Protein AF-0000000070931703 (afdb_homodimer)

Secondary structure (DSSP, 8-state):
--HHHHHHHTTS-HHHHGGGGG--TTS-HHHHHHHHHHHHHHHHHHHHHHHHHHHH---HHHHHHHHHHHH-TT-EEHHHHHHHHT--TTHHHHHHHHHHHTTSEEEEE-SS-TT-EEEEE-HHHHHHHHHHHHHHHHHHHHHTTTT-HHHHHHHHHHHHHHHHHHHHHH-/--HHHHHHHTTS-HHHHGGGGG--TTS-HHHHHHHHHHHHHHHHHHHHHHHHHHHH---HHHHHHHHHHHH-TT-EEHHHHHHHHT--TTHHHHHHHHHHHTTSEEEEE-SS-TT-EEEEE-HHHHHHHHHHHHHHHHHHHHHTTTT-HHHHHHHHHHHHHHHHHHHHHH-

Sequence (342 aa):
MNQSEAALEFLVEPADAGFEGRVGPKDPASLKLWLRMLTCTKQIEDEIRRRLRQNFDISLARFDYMAQLYRYPQGLKMGELSRYLMVTGGNITGLTDELAREGMVSRQSSPTDRRAWVLRLTPKGKSSFEAMAQAHSDWIAEMFEGLGTEEVVHIHQHLGLLRVHLQSAAGMNQSEAALEFLVEPADAGFEGRVGPKDPASLKLWLRMLTCTKQIEDEIRRRLRQNFDISLARFDYMAQLYRYPQGLKMGELSRYLMVTGGNITGLTDELAREGMVSRQSSPTDRRAWVLRLTPKGKSSFEAMAQAHSDWIAEMFEGLGTEEVVHIHQHLGLLRVHLQSAAG

Solvent-accessible surface area (backbone atoms only — not comparable to full-atom values): 18544 Å² total; per-residue (Å²): 130,62,68,68,60,60,52,55,63,65,66,45,49,63,78,68,26,40,59,44,56,71,59,53,93,84,52,53,63,45,48,51,29,48,31,45,52,48,38,50,48,50,53,50,50,52,50,49,37,50,48,35,36,72,76,68,68,42,52,57,67,57,50,54,53,51,51,55,29,64,74,28,78,90,35,38,39,61,70,55,49,38,57,47,64,71,57,81,98,56,66,59,61,57,48,47,53,53,36,35,73,72,50,28,35,43,79,38,70,30,91,87,36,80,86,37,46,28,34,26,59,28,75,62,24,47,57,53,44,52,55,50,51,51,51,51,47,50,53,42,41,61,50,46,55,56,54,43,69,68,50,37,51,52,50,37,54,48,51,50,42,27,48,54,38,48,54,57,65,73,97,128,61,70,67,59,58,51,55,62,66,66,44,50,62,77,68,26,39,59,43,54,71,60,53,93,84,53,53,62,47,49,51,28,49,30,44,51,48,38,50,48,50,53,51,50,51,51,50,38,51,49,35,35,73,76,68,68,41,52,58,67,57,50,53,52,50,52,55,30,65,74,29,77,91,34,38,40,60,72,56,49,40,58,49,64,70,58,82,91,60,65,61,61,56,49,48,54,53,35,34,74,71,50,28,33,43,80,37,69,29,94,87,37,80,86,36,47,28,33,27,58,28,76,62,24,47,57,55,44,51,57,50,50,51,51,51,48,51,53,41,43,61,50,47,55,58,54,42,71,68,50,38,52,52,50,37,53,50,52,49,43,29,49,54,37,48,55,57,65,76,97

Organism: Ixodes scapularis (NCBI:txid6945)

InterPro domains:
  IPR000835 MarR-type HTH domain [PF01047] (58-116)
  IPR000835 MarR-type HTH domain [PR00598] (76-92)
  IPR000835 MarR-type HTH domain [PR00598] (93-108)
  IPR000835 MarR-type HTH domain [PR00598] (112-128)
  IPR000835 MarR-type HTH domain [PR00598] (142-162)
  IPR000835 MarR-type HTH domain [PS50995] (30-164)
  IPR000835 MarR-type HTH domain [SM00347] (51-152)
  IPR036388 Winged helix-like DNA-binding domain superfamily [G3DSA:1.10.10.10] (25-168)
  IPR036390 Winged helix DNA-binding domain superfamily [SSF46785] (29-166)
  IPR039422 Transcription regulators MarR/SlyA-like [PTHR33164] (25-162)

Radius of gyration: 21.56 Å; Cα contacts (8 Å, |Δi|>4): 386; chains: 2; bounding box: 44×55×55 Å

Structure (mmCIF, N/CA/C/O backbone):
data_AF-0000000070931703-model_v1
#
loop_
_entity.id
_entity.type
_entity.pdbx_description
1 polymer 'Transcriptional regulator, putative'
#
loop_
_atom_site.group_PDB
_atom_site.id
_atom_site.type_symbol
_atom_site.label_atom_id
_atom_site.label_alt_id
_atom_site.label_comp_id
_atom_site.label_asym_id
_atom_site.label_entity_id
_atom_site.label_seq_id
_atom_site.pdbx_PDB_ins_code
_atom_site.Cartn_x
_atom_site.Cartn_y
_atom_site.Cartn_z
_atom_site.occupancy
_atom_site.B_iso_or_equiv
_atom_site.auth_seq_id
_atom_site.auth_comp_id
_atom_site.auth_asym_id
_atom_site.auth_atom_id
_atom_site.pdbx_PDB_model_num
ATOM 1 N N . MET A 1 1 ? 8.969 4.922 28.766 1 30.64 1 MET A N 1
ATOM 2 C CA . MET A 1 1 ? 9.219 4.82 27.328 1 30.64 1 MET A CA 1
ATOM 3 C C . MET A 1 1 ? 10.281 3.77 27.031 1 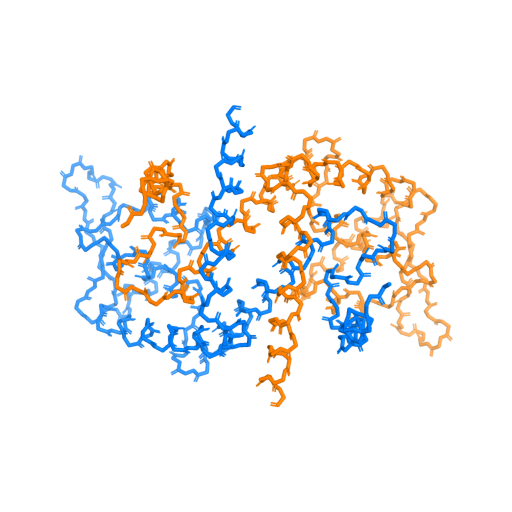30.64 1 MET A C 1
ATOM 5 O O . MET A 1 1 ? 11.445 3.936 27.406 1 30.64 1 MET A O 1
ATOM 9 N N . ASN A 1 2 ? 9.961 2.535 26.859 1 36.56 2 ASN A N 1
ATOM 10 C CA . ASN A 1 2 ? 10.992 1.505 26.953 1 36.56 2 ASN A CA 1
ATOM 11 C C . ASN A 1 2 ? 12.102 1.719 25.938 1 36.56 2 ASN A C 1
ATOM 13 O O . ASN A 1 2 ? 11.891 2.367 24.906 1 36.56 2 ASN A O 1
ATOM 17 N N . GLN A 1 3 ? 13.312 1.512 26.328 1 41.25 3 GLN A N 1
ATOM 18 C CA . GLN A 1 3 ? 14.602 1.649 25.672 1 41.25 3 GLN A CA 1
ATOM 19 C C . GLN A 1 3 ? 14.555 1.117 24.25 1 41.25 3 GLN A C 1
ATOM 21 O O . GLN A 1 3 ? 15.227 1.644 23.359 1 41.25 3 GLN A O 1
ATOM 26 N N . SER A 1 4 ? 13.867 0.07 24.125 1 41.06 4 SER A N 1
ATOM 27 C CA . SER A 1 4 ? 13.805 -0.605 22.844 1 41.06 4 SER A CA 1
ATOM 28 C C . SER A 1 4 ? 13.016 0.211 21.828 1 41.06 4 SER A C 1
ATOM 30 O O . SER A 1 4 ? 13.32 0.198 20.625 1 41.06 4 SER A O 1
ATOM 32 N N . GLU A 1 5 ? 12 0.824 22.266 1 37.91 5 GLU A N 1
ATOM 33 C CA . GLU A 1 5 ? 11.172 1.68 21.422 1 37.91 5 GLU A CA 1
ATOM 34 C C . GLU A 1 5 ? 11.961 2.871 20.891 1 37.91 5 GLU A C 1
ATOM 36 O O . GLU A 1 5 ? 11.836 3.238 19.719 1 37.91 5 GLU A O 1
ATOM 41 N N . ALA A 1 6 ? 12.664 3.611 21.812 1 40.66 6 ALA A N 1
ATOM 42 C CA . ALA A 1 6 ? 13.516 4.754 21.5 1 40.66 6 ALA A CA 1
ATOM 43 C C . ALA A 1 6 ? 14.562 4.375 20.453 1 40.66 6 ALA A C 1
ATOM 45 O O . ALA A 1 6 ? 14.891 5.18 19.578 1 40.66 6 ALA A O 1
ATOM 46 N N . ALA A 1 7 ? 15.148 3.275 20.672 1 40.09 7 ALA A N 1
ATOM 47 C CA . ALA A 1 7 ? 16.234 2.797 19.828 1 40.09 7 ALA A CA 1
ATOM 48 C C . ALA A 1 7 ? 15.734 2.564 18.391 1 40.09 7 ALA A C 1
ATOM 50 O O . ALA A 1 7 ? 16.469 2.803 17.438 1 40.09 7 ALA A O 1
ATOM 51 N N . LEU A 1 8 ? 14.531 2.039 18.266 1 42.22 8 LEU A N 1
ATOM 52 C CA . LEU A 1 8 ? 13.945 1.724 16.969 1 42.22 8 LEU A CA 1
ATOM 53 C C . LEU A 1 8 ? 13.648 2.996 16.172 1 42.22 8 LEU A C 1
ATOM 55 O O . LEU A 1 8 ? 13.75 3.006 14.945 1 42.22 8 LEU A O 1
ATOM 59 N N . GLU A 1 9 ? 13.094 4.027 16.828 1 44.69 9 GLU A N 1
ATOM 60 C CA . GLU A 1 9 ? 12.859 5.32 16.203 1 44.69 9 GLU A CA 1
ATOM 61 C C . GLU A 1 9 ? 14.133 5.844 15.523 1 44.69 9 GLU A C 1
ATOM 63 O O . GLU A 1 9 ? 14.062 6.488 14.477 1 44.69 9 GLU A O 1
ATOM 68 N N . PHE A 1 10 ? 15.211 5.598 16.172 1 40.75 10 PHE A N 1
ATOM 69 C CA . PHE A 1 10 ? 16.516 6.133 15.773 1 40.75 10 PHE A CA 1
ATOM 70 C C . PHE A 1 10 ? 17.062 5.383 14.562 1 40.75 10 PHE A C 1
ATOM 72 O O . PHE A 1 10 ? 18.016 5.836 13.922 1 40.75 10 PHE A O 1
ATOM 79 N N . LEU A 1 11 ? 16.562 4.266 14.398 1 44.25 11 LEU A N 1
ATOM 80 C CA . LEU A 1 11 ? 17.297 3.486 13.414 1 44.25 11 LEU A CA 1
ATOM 81 C C . LEU A 1 11 ? 16.844 3.844 12 1 44.25 11 LEU A C 1
ATOM 83 O O . LEU A 1 11 ? 17.484 3.428 11.023 1 44.25 11 LEU A O 1
ATOM 87 N N . VAL A 1 12 ? 15.742 4.402 11.914 1 47.56 12 VAL A N 1
ATOM 88 C CA . VAL A 1 12 ? 15.391 4.684 10.523 1 47.56 12 VAL A CA 1
ATOM 89 C C . VAL A 1 12 ? 15.594 6.168 10.234 1 47.56 12 VAL A C 1
ATOM 91 O O . VAL A 1 12 ? 15.055 7.027 10.938 1 47.56 12 VAL A O 1
ATOM 94 N N . GLU A 1 13 ? 16.547 6.539 9.523 1 51.06 13 GLU A N 1
ATOM 95 C CA . GLU A 1 13 ? 16.781 7.91 9.078 1 51.06 13 GLU A CA 1
ATOM 96 C C . GLU A 1 13 ? 15.477 8.555 8.586 1 51.06 13 GLU A C 1
ATOM 98 O O . GLU A 1 13 ? 14.617 7.871 8.023 1 51.06 13 GLU A O 1
ATOM 103 N N . PRO A 1 14 ? 15.289 9.727 8.992 1 49.69 14 PRO A N 1
ATOM 104 C CA . PRO A 1 14 ? 14.086 10.461 8.586 1 49.69 14 PRO A CA 1
ATOM 105 C C . PRO A 1 14 ? 13.727 10.227 7.121 1 49.69 14 PRO A C 1
ATOM 107 O O . PRO A 1 14 ? 12.547 10.078 6.789 1 49.69 14 PRO A O 1
ATOM 110 N N . ALA A 1 15 ? 14.773 10.398 6.27 1 50.44 15 ALA A N 1
ATOM 111 C CA . ALA A 1 15 ? 14.578 10.188 4.836 1 50.44 15 ALA A CA 1
ATOM 112 C C . ALA A 1 15 ? 13.992 8.805 4.562 1 50.44 15 ALA A C 1
ATOM 114 O O . ALA A 1 15 ? 13.25 8.617 3.592 1 50.44 15 ALA A O 1
ATOM 115 N N . ASP A 1 16 ? 14.383 7.883 5.512 1 54.75 16 ASP A N 1
ATOM 116 C CA . ASP A 1 16 ? 14 6.484 5.336 1 54.75 16 ASP A CA 1
ATOM 117 C C . ASP A 1 16 ? 12.672 6.188 6.035 1 54.75 16 ASP A C 1
ATOM 119 O O . ASP A 1 16 ? 12.133 5.086 5.914 1 54.75 16 ASP A O 1
ATOM 123 N N . ALA A 1 17 ? 12.32 7.359 6.652 1 58.97 17 ALA A N 1
ATOM 124 C CA . ALA A 1 17 ? 11.156 7.125 7.5 1 58.97 17 ALA A CA 1
ATOM 125 C C . ALA A 1 17 ? 9.875 7.059 6.668 1 58.97 17 ALA A C 1
ATOM 127 O O . ALA A 1 17 ? 8.898 6.418 7.066 1 58.97 17 ALA A O 1
ATOM 128 N N . GLY A 1 18 ? 10.094 7.551 5.469 1 63.97 18 GLY A N 1
ATOM 129 C CA . GLY A 1 18 ? 8.898 7.559 4.641 1 63.97 18 GLY A CA 1
ATOM 130 C C . GLY A 1 18 ? 7.715 8.234 5.309 1 63.97 18 GLY A C 1
ATOM 131 O O . GLY A 1 18 ? 7.832 9.359 5.801 1 63.97 18 GLY A O 1
ATOM 132 N N . PHE A 1 19 ? 6.652 7.539 5.309 1 73.31 19 PHE A N 1
ATOM 133 C CA . PHE A 1 19 ? 5.406 8.062 5.855 1 73.31 19 PHE A CA 1
ATOM 134 C C . PHE A 1 19 ? 5.48 8.164 7.375 1 73.31 19 PHE A C 1
ATOM 136 O O . PHE A 1 19 ? 4.754 8.953 7.984 1 73.31 19 PHE A O 1
ATOM 143 N N . GLU A 1 20 ? 6.398 7.375 7.906 1 73.31 20 GLU A N 1
ATOM 144 C CA . GLU A 1 20 ? 6.477 7.375 9.367 1 73.31 20 GLU A CA 1
ATOM 145 C C . GLU A 1 20 ? 7.09 8.672 9.883 1 73.31 20 GLU A C 1
ATOM 147 O O . GLU A 1 20 ? 6.957 8.992 11.07 1 73.31 20 GLU A O 1
ATOM 152 N N . GLY A 1 21 ? 7.816 9.328 9.016 1 72.5 21 GLY A N 1
ATOM 153 C CA . GLY A 1 21 ? 8.352 10.625 9.398 1 72.5 21 GLY A CA 1
ATOM 154 C C . GLY A 1 21 ? 7.277 11.633 9.75 1 72.5 21 GLY A C 1
ATOM 155 O O . GLY A 1 21 ? 7.551 12.633 10.422 1 72.5 21 GLY A O 1
ATOM 156 N N . ARG A 1 22 ? 6.055 11.336 9.414 1 70.44 22 ARG A N 1
ATOM 157 C CA . ARG A 1 22 ? 4.918 12.227 9.641 1 70.44 22 ARG A CA 1
ATOM 158 C C . ARG A 1 22 ? 4.414 12.125 11.07 1 70.44 22 ARG A C 1
ATOM 160 O O . ARG A 1 22 ? 3.564 12.914 11.492 1 70.44 22 ARG A O 1
ATOM 167 N N . VAL A 1 23 ? 4.988 11.125 11.758 1 79.75 23 VAL A N 1
ATOM 168 C CA . VAL A 1 23 ? 4.414 10.812 13.062 1 79.75 23 VAL A CA 1
ATOM 169 C C . VAL A 1 23 ? 5.012 11.734 14.125 1 79.75 23 VAL A C 1
ATOM 171 O O . VAL A 1 23 ? 6.23 11.914 14.188 1 79.75 23 VAL A O 1
ATOM 174 N N . GLY A 1 24 ? 4.164 12.438 14.758 1 77.25 24 GLY A N 1
ATOM 175 C CA . GLY A 1 24 ? 4.562 13.188 15.938 1 77.25 24 GLY A CA 1
ATOM 176 C C . GLY A 1 24 ? 4.246 12.477 17.234 1 77.25 24 GLY A C 1
ATOM 177 O O . GLY A 1 24 ? 3.467 11.523 17.25 1 77.25 24 GLY A O 1
ATOM 178 N N . PRO A 1 25 ? 4.906 12.844 18.312 1 77.75 25 PRO A N 1
ATOM 179 C CA . PRO A 1 25 ? 4.727 12.18 19.594 1 77.75 25 PRO A CA 1
ATOM 180 C C . PRO A 1 25 ? 3.285 12.227 20.094 1 77.75 25 PRO A C 1
ATOM 182 O O . PRO A 1 25 ? 2.85 11.344 20.844 1 77.75 25 PRO A O 1
ATOM 185 N N . LYS A 1 26 ? 2.498 13.188 19.688 1 85.12 26 LYS A N 1
ATOM 186 C CA . LYS A 1 26 ? 1.144 13.367 20.203 1 85.12 26 LYS A CA 1
ATOM 187 C C . LYS A 1 26 ? 0.121 12.672 19.312 1 85.12 26 LYS A C 1
ATOM 189 O O . LYS A 1 26 ? -1.075 12.672 19.609 1 85.12 26 LYS A O 1
ATOM 194 N N . ASP A 1 27 ? 0.636 12.086 18.312 1 89.12 27 ASP A N 1
ATOM 195 C CA . ASP A 1 27 ? -0.284 11.438 17.375 1 89.12 27 ASP A CA 1
ATOM 196 C C . ASP A 1 27 ? -0.904 10.188 18.016 1 89.12 27 ASP A C 1
ATOM 198 O O . ASP A 1 2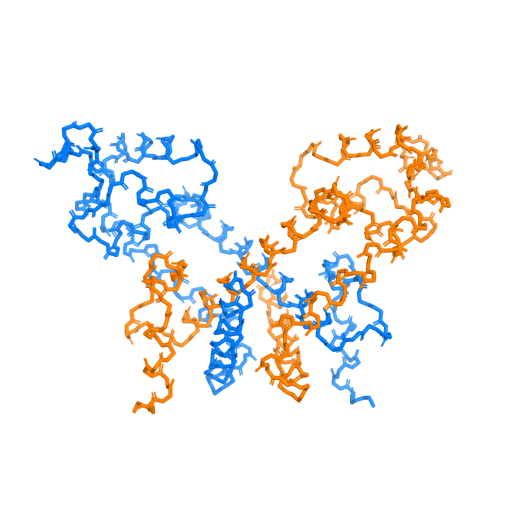7 ? -0.248 9.484 18.781 1 89.12 27 ASP A O 1
ATOM 202 N N . PRO A 1 28 ? -2.164 9.922 17.766 1 92.56 28 PRO A N 1
ATOM 203 C CA . PRO A 1 28 ? -2.814 8.727 18.297 1 92.56 28 PRO A CA 1
ATOM 204 C C . PRO A 1 28 ? -2.141 7.43 17.844 1 92.56 28 PRO A C 1
ATOM 206 O O . PRO A 1 28 ? -1.514 7.395 16.781 1 92.56 28 PRO A O 1
ATOM 209 N N . ALA A 1 29 ? -2.293 6.398 18.703 1 94.25 29 ALA A N 1
ATOM 210 C CA . ALA A 1 29 ? -1.675 5.102 18.453 1 94.25 29 ALA A CA 1
ATOM 211 C C . ALA A 1 29 ? -2.137 4.527 17.109 1 94.25 29 ALA A C 1
ATOM 213 O O . ALA A 1 29 ? -1.359 3.889 16.406 1 94.25 29 ALA A O 1
ATOM 214 N N . SER A 1 30 ? -3.398 4.77 16.781 1 96 30 SER A N 1
ATOM 215 C CA . SER A 1 30 ? -3.949 4.258 15.523 1 96 30 SER A CA 1
ATOM 216 C C . SER A 1 30 ? -3.262 4.887 14.32 1 96 30 SER A C 1
ATOM 218 O O . SER A 1 30 ? -2.973 4.199 13.336 1 96 30 SER A O 1
ATOM 220 N N . LEU A 1 31 ? -2.982 6.141 14.375 1 95.56 31 LEU A N 1
ATOM 221 C CA . LEU A 1 31 ? -2.295 6.824 13.289 1 95.56 31 LEU A CA 1
ATOM 222 C C . LEU A 1 31 ? -0.859 6.328 13.156 1 95.56 31 LEU A C 1
ATOM 224 O O . LEU A 1 31 ? -0.375 6.105 12.047 1 95.56 31 LEU A O 1
ATOM 228 N N . LYS A 1 32 ? -0.199 6.188 14.273 1 94.19 32 LYS A N 1
ATOM 229 C CA . LYS A 1 32 ? 1.157 5.645 14.266 1 94.19 32 LYS A CA 1
ATOM 230 C C . LYS A 1 32 ? 1.193 4.266 13.617 1 94.19 32 LYS A C 1
ATOM 232 O O . LYS A 1 32 ? 2.064 3.98 12.789 1 94.19 32 LYS A O 1
ATOM 237 N N . LEU A 1 33 ? 0.249 3.432 13.961 1 95.88 33 LEU A N 1
ATOM 238 C CA . LEU A 1 33 ? 0.19 2.088 13.398 1 95.88 33 LEU A CA 1
ATOM 239 C C . LEU A 1 33 ? -0.083 2.141 11.898 1 95.88 33 LEU A C 1
ATOM 241 O O . LEU A 1 33 ? 0.541 1.41 11.125 1 95.88 33 LEU A O 1
ATOM 245 N N . TRP A 1 34 ? -1.029 2.996 11.516 1 96.06 34 TRP A N 1
ATOM 246 C CA . TRP A 1 34 ? -1.362 3.115 10.094 1 96.06 34 TRP A CA 1
ATOM 247 C C . TRP A 1 34 ? -0.13 3.486 9.281 1 96.06 34 TRP A C 1
ATOM 249 O O . TRP A 1 34 ? 0.172 2.84 8.273 1 96.06 34 TRP A O 1
ATOM 259 N N . LEU A 1 35 ? 0.568 4.469 9.672 1 93.31 35 LEU A N 1
ATOM 260 C CA . LEU A 1 35 ? 1.72 4.957 8.922 1 93.31 35 LEU A CA 1
ATOM 261 C C . LEU A 1 35 ? 2.84 3.92 8.914 1 93.31 35 LEU A C 1
ATOM 263 O O . LEU A 1 35 ? 3.551 3.775 7.918 1 93.31 35 LEU A O 1
ATOM 267 N N . ARG A 1 36 ? 2.945 3.164 10.023 1 93.44 36 ARG A N 1
ATOM 268 C CA . ARG A 1 36 ? 3.906 2.066 10.078 1 93.44 36 ARG A CA 1
ATOM 269 C C . ARG A 1 36 ? 3.508 0.948 9.117 1 93.44 36 ARG A C 1
ATOM 271 O O . ARG A 1 36 ? 4.352 0.406 8.398 1 93.44 36 ARG A O 1
ATOM 278 N N . MET A 1 37 ? 2.26 0.574 9.148 1 95 37 MET A N 1
ATOM 279 C CA . MET A 1 37 ? 1.743 -0.439 8.227 1 95 37 MET A CA 1
ATOM 280 C C . MET A 1 37 ? 1.979 -0.033 6.777 1 95 37 MET A C 1
ATOM 282 O O . MET A 1 37 ? 2.438 -0.842 5.969 1 95 37 MET A O 1
ATOM 286 N N . LEU A 1 38 ? 1.643 1.19 6.484 1 93.44 38 LEU A N 1
ATOM 287 C CA . LEU A 1 38 ? 1.836 1.729 5.141 1 93.44 38 LEU A CA 1
ATOM 288 C C . LEU A 1 38 ? 3.305 1.659 4.734 1 93.44 38 LEU A C 1
ATOM 290 O O . LEU A 1 38 ? 3.629 1.184 3.643 1 93.44 38 LEU A O 1
ATOM 294 N N . THR A 1 39 ? 4.191 2.078 5.57 1 90.94 39 THR A N 1
ATOM 295 C CA . THR A 1 39 ? 5.625 2.104 5.297 1 90.94 39 THR A CA 1
ATOM 296 C C . THR A 1 39 ? 6.156 0.691 5.066 1 90.94 39 THR A C 1
ATOM 298 O O . THR A 1 39 ? 6.852 0.436 4.078 1 90.94 39 THR A O 1
ATOM 301 N N . CYS A 1 40 ? 5.824 -0.218 5.969 1 93.06 40 CYS A N 1
ATOM 302 C CA . CYS A 1 40 ? 6.273 -1.6 5.832 1 93.06 40 CYS A CA 1
ATOM 303 C C . CYS A 1 40 ? 5.766 -2.215 4.535 1 93.06 40 CYS A C 1
ATOM 305 O O . CYS A 1 40 ? 6.523 -2.865 3.814 1 93.06 40 CYS A O 1
ATOM 307 N N . THR A 1 41 ? 4.5 -1.99 4.258 1 94.19 41 THR A N 1
ATOM 308 C CA . THR A 1 41 ? 3.896 -2.566 3.061 1 94.19 41 THR A CA 1
ATOM 309 C C . THR A 1 41 ? 4.578 -2.035 1.803 1 94.19 41 THR A C 1
ATOM 311 O O . THR A 1 41 ? 4.902 -2.803 0.896 1 94.19 41 THR A O 1
ATOM 314 N N . LYS A 1 42 ? 4.82 -0.784 1.768 1 91.12 42 LYS A N 1
ATOM 315 C CA . LYS A 1 42 ? 5.473 -0.18 0.611 1 91.12 42 LYS A CA 1
ATOM 316 C C . LYS A 1 42 ? 6.898 -0.7 0.452 1 91.12 42 LYS A C 1
ATOM 318 O O . LYS A 1 42 ? 7.34 -0.99 -0.662 1 91.12 42 LYS A O 1
ATOM 323 N N . GLN A 1 43 ? 7.609 -0.749 1.515 1 91.19 43 GLN A N 1
ATOM 324 C CA . GLN A 1 43 ? 8.984 -1.233 1.47 1 91.19 43 GLN A CA 1
ATOM 325 C C . GLN A 1 43 ? 9.047 -2.674 0.969 1 91.19 43 GLN A C 1
ATOM 327 O O . GLN A 1 43 ? 9.898 -3.018 0.149 1 91.19 43 GLN A O 1
ATOM 332 N N . ILE A 1 44 ? 8.18 -3.494 1.473 1 94.62 44 ILE A N 1
ATOM 333 C CA . ILE A 1 44 ? 8.133 -4.895 1.062 1 94.62 44 ILE A CA 1
ATOM 334 C C . ILE A 1 44 ? 7.75 -4.988 -0.412 1 94.62 44 ILE A C 1
ATOM 336 O O . ILE A 1 44 ? 8.383 -5.719 -1.181 1 94.62 44 ILE A O 1
ATOM 340 N N . GLU A 1 45 ? 6.734 -4.273 -0.807 1 94.25 45 GLU A N 1
ATOM 341 C CA . GLU A 1 45 ? 6.316 -4.262 -2.207 1 94.25 45 GLU A CA 1
ATOM 342 C C . GLU A 1 45 ? 7.457 -3.816 -3.117 1 94.25 45 GLU A C 1
ATOM 344 O O . GLU A 1 45 ? 7.68 -4.406 -4.176 1 94.25 45 GLU A O 1
ATOM 349 N N . ASP A 1 46 ? 8.141 -2.77 -2.725 1 91.69 46 ASP A N 1
ATOM 350 C CA . ASP A 1 46 ? 9.266 -2.271 -3.512 1 91.69 46 ASP A CA 1
ATOM 351 C C . ASP A 1 46 ? 10.352 -3.334 -3.652 1 91.69 46 ASP A C 1
ATOM 353 O O . ASP A 1 46 ? 10.938 -3.49 -4.727 1 91.69 46 ASP A O 1
ATOM 357 N N . GLU A 1 47 ? 10.602 -3.973 -2.541 1 94.38 47 GLU A N 1
ATOM 358 C CA . GLU A 1 47 ? 11.602 -5.031 -2.578 1 94.38 47 GLU A CA 1
ATOM 359 C C . GLU A 1 47 ? 11.164 -6.18 -3.484 1 94.38 47 GLU A C 1
ATOM 361 O O . GLU A 1 47 ? 11.969 -6.715 -4.25 1 94.38 47 GLU A O 1
ATOM 366 N N . ILE A 1 48 ? 9.945 -6.551 -3.445 1 96.44 48 ILE A N 1
ATOM 367 C CA . ILE A 1 48 ? 9.398 -7.594 -4.309 1 96.44 48 ILE A CA 1
ATOM 368 C C . ILE A 1 48 ? 9.523 -7.172 -5.77 1 96.44 48 ILE A C 1
ATOM 370 O O . ILE A 1 48 ? 9.938 -7.965 -6.621 1 96.44 48 ILE A O 1
ATOM 374 N N . ARG A 1 49 ? 9.18 -5.934 -6.055 1 96.06 49 ARG A N 1
ATOM 375 C CA . ARG A 1 49 ? 9.305 -5.402 -7.41 1 96.06 49 ARG A CA 1
ATOM 376 C C . ARG A 1 49 ? 10.734 -5.535 -7.918 1 96.06 49 ARG A C 1
ATOM 378 O O . ARG A 1 49 ? 10.969 -5.977 -9.047 1 96.06 49 ARG A O 1
ATOM 385 N N . ARG A 1 50 ? 11.625 -5.129 -7.047 1 96.06 50 ARG A N 1
ATOM 386 C CA . ARG A 1 50 ? 13.039 -5.18 -7.41 1 96.06 50 ARG A CA 1
ATOM 387 C C . ARG A 1 50 ? 13.477 -6.609 -7.711 1 96.06 50 ARG A C 1
ATOM 389 O O . ARG A 1 50 ? 14.117 -6.867 -8.734 1 96.06 50 ARG A O 1
ATOM 396 N N . ARG A 1 51 ? 13.109 -7.512 -6.871 1 97.19 51 ARG A N 1
ATOM 397 C CA . ARG A 1 51 ? 13.547 -8.898 -7.02 1 97.19 51 ARG A CA 1
ATOM 398 C C . ARG A 1 51 ? 12.875 -9.555 -8.219 1 97.19 51 ARG A C 1
ATOM 400 O O . ARG A 1 51 ? 13.484 -10.375 -8.906 1 97.19 51 ARG A O 1
ATOM 407 N N . LEU A 1 52 ? 11.602 -9.25 -8.477 1 97.62 52 LEU A N 1
ATOM 408 C CA . LEU A 1 52 ? 10.922 -9.766 -9.656 1 97.62 52 LEU A CA 1
ATOM 409 C C . LEU A 1 52 ? 11.641 -9.328 -10.93 1 97.62 52 LEU A C 1
ATOM 411 O O . LEU A 1 52 ? 11.852 -10.141 -11.836 1 97.62 52 LEU A O 1
ATOM 415 N N . ARG A 1 53 ? 12.031 -8.133 -10.953 1 97.12 53 ARG A N 1
ATOM 416 C CA . ARG A 1 53 ? 12.758 -7.609 -12.102 1 97.12 53 ARG A CA 1
ATOM 417 C C . ARG A 1 53 ? 14.125 -8.273 -12.242 1 97.12 53 ARG A C 1
ATOM 419 O O . ARG A 1 53 ? 14.5 -8.711 -13.336 1 97.12 53 ARG A O 1
ATOM 426 N N . GLN A 1 54 ? 14.797 -8.391 -11.188 1 97.69 54 GLN A N 1
ATOM 427 C CA . GLN A 1 54 ? 16.172 -8.883 -11.195 1 97.69 54 GLN A CA 1
ATOM 428 C C . GLN A 1 54 ? 16.219 -10.375 -11.523 1 97.69 54 GLN A C 1
ATOM 430 O O . GLN A 1 54 ? 17.109 -10.828 -12.25 1 97.69 54 GLN A O 1
ATOM 435 N N . ASN A 1 55 ? 15.297 -11.141 -11.016 1 97.69 55 ASN A N 1
ATOM 436 C CA . ASN A 1 55 ? 15.391 -12.594 -11.102 1 97.69 55 ASN A CA 1
ATOM 437 C C . ASN A 1 55 ? 14.578 -13.133 -12.273 1 97.69 55 ASN A C 1
ATOM 439 O O . ASN A 1 55 ? 14.891 -14.195 -12.82 1 97.69 55 ASN A O 1
ATOM 443 N N . PHE A 1 56 ? 13.508 -12.398 -12.703 1 97.38 56 PHE A N 1
ATOM 444 C CA . PHE A 1 56 ? 12.602 -12.969 -13.695 1 97.38 56 PHE A CA 1
ATOM 445 C C . PHE A 1 56 ? 12.32 -11.969 -14.812 1 97.38 56 PHE A C 1
ATOM 447 O O . PHE A 1 56 ? 11.633 -12.297 -15.781 1 97.38 56 PHE A O 1
ATOM 454 N N . ASP A 1 57 ? 12.805 -10.766 -14.656 1 96.88 57 ASP A N 1
ATOM 455 C CA . ASP A 1 57 ? 12.578 -9.695 -15.625 1 96.88 57 ASP A CA 1
ATOM 456 C C . ASP A 1 57 ? 11.086 -9.477 -15.859 1 96.88 57 ASP A C 1
ATOM 458 O O . ASP A 1 57 ? 10.641 -9.383 -17 1 96.88 57 ASP A O 1
ATOM 462 N N . ILE A 1 58 ? 10.281 -9.43 -14.82 1 96.12 58 ILE A N 1
ATOM 463 C CA . ILE A 1 58 ? 8.844 -9.203 -14.898 1 96.12 58 ILE A CA 1
ATOM 464 C C . ILE A 1 58 ? 8.445 -8.086 -13.93 1 96.12 58 ILE A C 1
ATOM 466 O O . ILE A 1 58 ? 9.117 -7.871 -12.914 1 96.12 58 ILE A O 1
ATOM 470 N N . SER A 1 59 ? 7.34 -7.398 -14.25 1 95.25 59 SER A N 1
ATOM 471 C CA . SER A 1 59 ? 6.789 -6.375 -13.359 1 95.25 59 SER A CA 1
ATOM 472 C C . SER A 1 59 ? 5.879 -6.992 -12.305 1 95.25 59 SER A C 1
ATOM 474 O O . SER A 1 59 ? 5.383 -8.109 -12.484 1 95.25 59 SER A O 1
ATOM 476 N N . LEU A 1 60 ? 5.652 -6.242 -11.266 1 95.06 60 LEU A N 1
ATOM 477 C CA . LEU A 1 60 ? 4.719 -6.68 -10.234 1 95.06 60 LEU A CA 1
ATOM 478 C C . LEU A 1 60 ? 3.307 -6.809 -10.805 1 95.06 60 LEU A C 1
ATOM 480 O O . LEU A 1 60 ? 2.566 -7.723 -10.43 1 95.06 60 LEU A O 1
ATOM 484 N N . ALA A 1 61 ? 2.943 -5.914 -11.742 1 92.88 61 ALA A N 1
ATOM 485 C CA . ALA A 1 61 ? 1.623 -5.961 -12.359 1 92.88 61 ALA A CA 1
ATOM 486 C C . ALA A 1 61 ? 1.425 -7.262 -13.133 1 92.88 61 ALA A C 1
ATOM 488 O O . ALA A 1 61 ? 0.357 -7.875 -13.062 1 92.88 61 ALA A O 1
ATOM 489 N N . ARG A 1 62 ? 2.414 -7.641 -13.82 1 94.06 62 ARG A N 1
ATOM 490 C CA . ARG A 1 62 ? 2.375 -8.898 -14.562 1 94.06 62 ARG A CA 1
ATOM 491 C C . ARG A 1 62 ? 2.275 -10.086 -13.617 1 94.06 62 ARG A C 1
ATOM 493 O O . ARG A 1 62 ? 1.497 -11.016 -13.859 1 94.06 62 ARG A O 1
ATOM 500 N N . PHE A 1 63 ? 3.061 -10.039 -12.609 1 96 63 PHE A N 1
ATOM 501 C CA . PHE A 1 63 ? 3.023 -11.094 -11.602 1 96 63 PHE A CA 1
ATOM 502 C C . PHE A 1 63 ? 1.628 -11.219 -11 1 96 63 PHE A C 1
ATOM 504 O O . PHE A 1 63 ? 1.077 -12.32 -10.93 1 96 63 PHE A O 1
ATOM 511 N N . ASP A 1 64 ? 1.083 -10.125 -10.547 1 94.06 64 ASP A N 1
ATOM 512 C CA . ASP A 1 64 ? -0.242 -10.125 -9.938 1 94.06 64 ASP A CA 1
ATOM 513 C C . ASP A 1 64 ? -1.301 -10.625 -10.914 1 94.06 64 ASP A C 1
ATOM 515 O O . ASP A 1 64 ? -2.225 -11.344 -10.523 1 94.06 64 ASP A O 1
ATOM 519 N N . TYR A 1 65 ? -1.175 -10.227 -12.156 1 93.69 65 TYR A N 1
ATOM 520 C CA . TYR A 1 65 ? -2.053 -10.688 -13.227 1 93.69 65 TYR A CA 1
ATOM 521 C C . TYR A 1 65 ? -2.045 -12.211 -13.312 1 93.69 65 TYR A C 1
ATOM 523 O O . TYR A 1 65 ? -3.102 -12.844 -13.258 1 93.69 65 TYR A O 1
ATOM 531 N N . MET A 1 66 ? -0.922 -12.758 -13.398 1 95.69 66 MET A N 1
ATOM 532 C CA . MET A 1 66 ? -0.773 -14.203 -13.531 1 95.69 66 MET A CA 1
ATOM 533 C C . MET A 1 66 ? -1.212 -14.914 -12.258 1 95.69 66 MET A C 1
ATOM 535 O O . MET A 1 66 ? -1.762 -16.016 -12.32 1 95.69 66 MET A O 1
ATOM 539 N N . ALA A 1 67 ? -0.927 -14.312 -11.125 1 94.94 67 ALA A N 1
ATOM 540 C CA . ALA A 1 67 ? -1.344 -14.883 -9.852 1 94.94 67 ALA A CA 1
ATOM 541 C C . ALA A 1 67 ? -2.857 -15.07 -9.797 1 94.94 67 ALA A C 1
ATOM 543 O O . ALA A 1 67 ? -3.344 -16.109 -9.328 1 94.94 67 ALA A O 1
ATOM 544 N N . GLN A 1 68 ? -3.568 -14.086 -10.266 1 92.69 68 GLN A N 1
ATOM 545 C CA . GLN A 1 68 ? -5.023 -14.164 -10.258 1 92.69 68 GLN A CA 1
ATOM 546 C C . GLN A 1 68 ? -5.516 -15.289 -11.172 1 92.69 68 GLN A C 1
ATOM 548 O O . GLN A 1 68 ? -6.383 -16.078 -10.789 1 92.69 68 GLN A O 1
ATOM 553 N N . LEU A 1 69 ? -4.973 -15.367 -12.305 1 94.38 69 LEU A N 1
ATOM 554 C CA . LEU A 1 69 ? -5.391 -16.406 -13.234 1 94.38 69 LEU A CA 1
ATOM 555 C C . LEU A 1 69 ? -5.023 -17.797 -12.711 1 94.38 69 LEU A C 1
ATOM 557 O O . LEU A 1 69 ? -5.746 -18.766 -12.945 1 94.38 69 LEU A O 1
ATOM 561 N N . TYR A 1 70 ? -3.891 -17.844 -12.078 1 94.75 70 TYR A N 1
ATOM 562 C CA . TYR A 1 70 ? -3.445 -19.125 -11.508 1 94.75 70 TYR A CA 1
ATOM 563 C C . TYR A 1 70 ? -4.465 -19.656 -10.516 1 94.75 70 TYR A C 1
ATOM 565 O O . TYR A 1 70 ? -4.66 -20.875 -10.406 1 94.75 70 TYR A O 1
ATOM 573 N N . ARG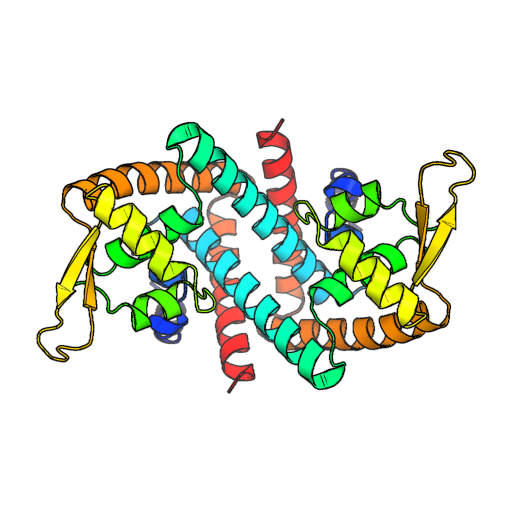 A 1 71 ? -5.125 -18.859 -9.859 1 91.06 71 ARG A N 1
ATOM 574 C CA . ARG A 1 71 ? -6.125 -19.219 -8.859 1 91.06 71 ARG A CA 1
ATOM 575 C C . ARG A 1 71 ? -7.391 -19.75 -9.523 1 91.06 71 ARG A C 1
ATOM 577 O O . ARG A 1 71 ? -8.172 -20.484 -8.898 1 91.06 71 ARG A O 1
ATOM 584 N N . TYR A 1 72 ? -7.578 -19.359 -10.711 1 92.38 72 TYR A N 1
ATOM 585 C CA . TYR A 1 72 ? -8.781 -19.734 -11.438 1 92.38 72 TYR A CA 1
ATOM 586 C C . TYR A 1 72 ? -8.43 -20.469 -12.727 1 92.38 72 TYR A C 1
ATOM 588 O O . TYR A 1 72 ? -8.555 -19.906 -13.82 1 92.38 72 TYR A O 1
ATOM 596 N N . PRO A 1 73 ? -8.141 -21.75 -12.547 1 92.19 73 PRO A N 1
ATOM 597 C CA . PRO A 1 73 ? -7.707 -22.516 -13.719 1 92.19 73 PRO A CA 1
ATOM 598 C C . PRO A 1 73 ? -8.773 -22.594 -14.805 1 92.19 73 PRO A C 1
ATOM 600 O O . PRO A 1 73 ? -8.453 -22.781 -15.977 1 92.19 73 PRO A O 1
ATOM 603 N N . GLN A 1 74 ? -10.086 -22.453 -14.398 1 91.88 74 GLN A N 1
ATOM 604 C CA . GLN A 1 74 ? -11.172 -22.484 -15.375 1 91.88 74 GLN A CA 1
ATOM 605 C C . GLN A 1 74 ? -11.227 -21.188 -16.172 1 91.88 74 GLN A C 1
ATOM 607 O O . GLN A 1 74 ? -11.922 -21.109 -17.188 1 91.88 74 GLN A O 1
ATOM 612 N N . GLY A 1 75 ? -10.508 -20.234 -15.695 1 93.56 75 GLY A N 1
ATOM 613 C CA . GLY A 1 75 ? -10.445 -18.969 -16.406 1 93.56 75 GLY A CA 1
ATOM 614 C C . GLY A 1 75 ? -11.234 -17.859 -15.719 1 93.56 75 GLY A C 1
ATOM 615 O O . GLY A 1 75 ? -12.016 -18.125 -14.805 1 93.56 75 GLY A O 1
ATOM 616 N N . LEU A 1 76 ? -10.93 -16.578 -16.078 1 92.62 76 LEU A N 1
ATOM 617 C CA . LEU A 1 76 ? -11.633 -15.391 -15.609 1 92.62 76 LEU A CA 1
ATOM 618 C C . LEU A 1 76 ? -12.023 -14.5 -16.781 1 92.62 76 LEU A C 1
ATOM 620 O O . LEU A 1 76 ? -11.25 -14.344 -17.734 1 92.62 76 LEU A O 1
ATOM 624 N N . LYS A 1 77 ? -13.188 -13.969 -16.656 1 91.75 77 LYS A N 1
ATOM 625 C CA . LYS A 1 77 ? -13.539 -12.906 -17.594 1 91.75 77 LYS A CA 1
ATOM 626 C C . LYS A 1 77 ? -12.688 -11.664 -17.359 1 91.75 77 LYS A C 1
ATOM 628 O O . LYS A 1 77 ? -12.258 -11.398 -16.234 1 91.75 77 LYS A O 1
ATOM 633 N N . MET A 1 78 ? -12.523 -10.945 -18.453 1 88 78 MET A N 1
ATOM 634 C CA . MET A 1 78 ? -11.703 -9.734 -18.375 1 88 78 MET A CA 1
ATOM 635 C C . MET A 1 78 ? -12.219 -8.797 -17.297 1 88 78 MET A C 1
ATOM 637 O O . MET A 1 78 ? -11.438 -8.211 -16.547 1 88 78 MET A O 1
ATOM 641 N N . GLY A 1 79 ? -13.508 -8.648 -17.203 1 86.25 79 GLY A N 1
ATOM 642 C CA . GLY A 1 79 ? -14.109 -7.789 -16.203 1 86.25 79 GLY A CA 1
ATOM 643 C C . GLY A 1 79 ? -13.844 -8.258 -14.781 1 86.25 79 GLY A C 1
ATOM 644 O O . GLY A 1 79 ? -13.578 -7.449 -13.891 1 86.25 79 GLY A O 1
ATOM 645 N N . GLU A 1 80 ? -13.836 -9.555 -14.523 1 87.44 80 GLU A N 1
ATOM 646 C CA . GLU A 1 80 ? -13.547 -10.148 -13.219 1 87.44 80 GLU A CA 1
ATOM 647 C C . GLU A 1 80 ? -12.078 -9.961 -12.844 1 87.44 80 GLU A C 1
ATOM 649 O O . GLU A 1 80 ? -11.773 -9.562 -11.711 1 87.44 80 GLU A O 1
ATOM 654 N N . LEU A 1 81 ? -11.25 -10.234 -13.781 1 89.81 81 LEU A N 1
ATOM 655 C CA . LEU A 1 81 ? -9.82 -10.078 -13.539 1 89.81 81 LEU A CA 1
ATOM 656 C C . LEU A 1 81 ? -9.484 -8.633 -13.164 1 89.81 81 LEU A C 1
ATOM 658 O O . LEU A 1 81 ? -8.719 -8.383 -12.234 1 89.81 81 LEU A O 1
ATOM 662 N N . SER A 1 82 ? -10.031 -7.68 -13.859 1 86.44 82 SER A N 1
ATOM 663 C CA . SER A 1 82 ? -9.82 -6.262 -13.586 1 86.44 82 SER A CA 1
ATOM 664 C C . SER A 1 82 ? -10.258 -5.898 -12.172 1 86.44 82 SER A C 1
ATOM 666 O O . SER A 1 82 ? -9.555 -5.172 -11.461 1 86.44 82 SER A O 1
ATOM 668 N N . ARG A 1 83 ? -11.367 -6.445 -11.758 1 83.81 83 ARG A N 1
ATOM 669 C CA . ARG A 1 83 ? -11.906 -6.184 -10.43 1 83.81 83 ARG A CA 1
ATOM 670 C C . ARG A 1 83 ? -10.992 -6.75 -9.344 1 83.81 83 ARG A C 1
ATOM 672 O O . ARG A 1 83 ? -10.758 -6.109 -8.32 1 83.81 83 ARG A O 1
ATOM 679 N N . TYR A 1 84 ? -10.445 -7.895 -9.617 1 83.69 84 TYR A N 1
ATOM 680 C CA . TYR A 1 84 ? -9.602 -8.562 -8.641 1 83.69 84 TYR A CA 1
ATOM 681 C C . TYR A 1 84 ? -8.25 -7.859 -8.508 1 83.69 84 TYR A C 1
ATOM 683 O O . TYR A 1 84 ? -7.645 -7.859 -7.438 1 83.69 84 TYR A O 1
ATOM 691 N N . LEU A 1 85 ? -7.746 -7.25 -9.555 1 83.44 85 LEU A N 1
ATOM 692 C CA . LEU A 1 85 ? -6.449 -6.582 -9.547 1 83.44 85 LEU A CA 1
ATOM 693 C C . LEU A 1 85 ? -6.586 -5.133 -9.086 1 83.44 85 LEU A C 1
ATOM 695 O O . LEU A 1 85 ? -5.586 -4.434 -8.914 1 83.44 85 LEU A O 1
ATOM 699 N N . MET A 1 86 ? -7.77 -4.754 -8.773 1 71.56 86 MET A N 1
ATOM 700 C CA . MET A 1 86 ? -8.062 -3.393 -8.328 1 71.56 86 MET A CA 1
ATOM 701 C C . MET A 1 86 ? -7.402 -2.367 -9.242 1 71.56 86 MET A C 1
ATOM 703 O O . MET A 1 86 ? -6.824 -1.389 -8.773 1 71.56 86 MET A O 1
ATOM 707 N N . VAL A 1 87 ? -7.277 -2.641 -10.57 1 62.22 87 VAL A N 1
ATOM 708 C CA . VAL A 1 87 ? -6.652 -1.772 -11.562 1 62.22 87 VAL A CA 1
ATOM 709 C C . VAL A 1 87 ? -7.719 -0.913 -12.242 1 62.22 87 VAL A C 1
ATOM 711 O O . VAL A 1 87 ? -8.867 -1.338 -12.391 1 62.22 87 VAL A O 1
ATOM 714 N N . THR A 1 88 ? -7.453 0.395 -12.273 1 53.22 88 THR A N 1
ATOM 715 C CA . THR A 1 88 ? -8.328 1.306 -13.016 1 53.22 88 THR A CA 1
ATOM 716 C C . THR A 1 88 ? -8.109 1.168 -14.516 1 53.22 88 THR A C 1
ATOM 718 O O . THR A 1 88 ? -7.023 1.471 -15.023 1 53.22 88 THR A O 1
ATOM 721 N N . GLY A 1 89 ? -9.266 0.678 -15.539 1 54.22 89 GLY A N 1
ATOM 722 C CA . GLY A 1 89 ? -9.734 0.858 -16.906 1 54.22 89 GLY A CA 1
ATOM 723 C C . GLY A 1 89 ? -8.719 0.429 -17.953 1 54.22 89 GLY A C 1
ATOM 724 O O . GLY A 1 89 ? -9.086 0.105 -19.078 1 54.22 89 GLY A O 1
ATOM 725 N N . GLY A 1 90 ? -7.414 0.538 -17.797 1 59.19 90 GLY A N 1
ATOM 726 C CA . GLY A 1 90 ? -6.664 0.442 -19.047 1 59.19 90 GLY A CA 1
ATOM 727 C C . GLY A 1 90 ? -5.434 -0.438 -18.938 1 59.19 90 GLY A C 1
ATOM 728 O O . GLY A 1 90 ? -4.996 -1.028 -19.922 1 59.19 90 GLY A O 1
ATOM 729 N N . ASN A 1 91 ? -5.023 -0.891 -17.828 1 79.31 91 ASN A N 1
ATOM 730 C CA . ASN A 1 91 ? -3.727 -1.558 -17.797 1 79.31 91 ASN A CA 1
ATOM 731 C C . ASN A 1 91 ? -3.873 -3.076 -17.859 1 79.31 91 ASN A C 1
ATOM 733 O O . ASN A 1 91 ? -2.908 -3.785 -18.141 1 79.31 91 ASN A O 1
ATOM 737 N N . ILE A 1 92 ? -5.094 -3.568 -17.938 1 88.06 92 ILE A N 1
ATOM 738 C CA . ILE A 1 92 ? -5.305 -5.012 -17.984 1 88.06 92 ILE A CA 1
ATOM 739 C C . ILE A 1 92 ? -5.266 -5.496 -19.422 1 88.06 92 ILE A C 1
ATOM 741 O O . ILE A 1 92 ? -4.766 -6.586 -19.719 1 88.06 92 ILE A O 1
ATOM 745 N N . THR A 1 93 ? -5.84 -4.656 -20.297 1 89.25 93 THR A N 1
ATOM 746 C CA . THR A 1 93 ? -5.848 -5 -21.719 1 89.25 93 THR A CA 1
ATOM 747 C C . THR A 1 93 ? -4.426 -5.113 -22.25 1 89.25 93 THR A C 1
ATOM 749 O O . THR A 1 93 ? -4.078 -6.102 -22.906 1 89.25 93 THR A O 1
ATOM 752 N N . GLY A 1 94 ? -3.666 -4.117 -21.969 1 92.5 94 GLY A N 1
ATOM 753 C CA . GLY A 1 94 ? -2.277 -4.137 -22.406 1 92.5 94 GLY A CA 1
ATOM 754 C C . GLY A 1 94 ? -1.501 -5.32 -21.859 1 92.5 94 GLY A C 1
ATOM 755 O O . GLY A 1 94 ? -0.742 -5.957 -22.594 1 92.5 94 GLY A O 1
ATOM 756 N N . LEU A 1 95 ? -1.686 -5.625 -20.641 1 93.88 95 LEU A N 1
ATOM 757 C CA . LEU A 1 95 ? -1.027 -6.773 -20.031 1 93.88 95 LEU A CA 1
ATOM 758 C C . LEU A 1 95 ? -1.472 -8.078 -20.688 1 93.88 95 LEU A C 1
ATOM 760 O O . LEU A 1 95 ? -0.652 -8.961 -20.938 1 93.88 95 LEU A O 1
ATOM 764 N N . THR A 1 96 ? -2.73 -8.117 -20.922 1 94.19 96 THR A N 1
ATOM 765 C CA . THR A 1 96 ? -3.275 -9.312 -21.562 1 94.19 96 THR A CA 1
ATOM 766 C C . THR A 1 96 ? -2.658 -9.508 -22.938 1 94.19 96 THR A C 1
ATOM 768 O O . THR A 1 96 ? -2.23 -10.617 -23.281 1 94.19 96 THR A O 1
ATOM 771 N N . ASP A 1 97 ? -2.635 -8.461 -23.688 1 94.25 97 ASP A N 1
ATOM 772 C CA . ASP A 1 97 ? -2.066 -8.516 -25.031 1 94.25 97 ASP A CA 1
ATOM 773 C C . ASP A 1 97 ? -0.609 -8.977 -24.984 1 94.25 97 ASP A C 1
ATOM 775 O O . ASP A 1 97 ? -0.201 -9.836 -25.781 1 94.25 97 ASP A O 1
ATOM 779 N N . GLU A 1 98 ? 0.141 -8.453 -24.125 1 95.69 98 GLU A N 1
ATOM 780 C CA . GLU A 1 98 ? 1.558 -8.781 -23.984 1 95.69 98 GLU A CA 1
ATOM 781 C C . GLU A 1 98 ? 1.752 -10.234 -23.578 1 95.69 98 GLU A C 1
ATOM 783 O O . GLU A 1 98 ? 2.537 -10.961 -24.188 1 95.69 98 GLU A O 1
ATOM 788 N N . LEU A 1 99 ? 1.034 -10.688 -22.609 1 97.06 99 LEU A N 1
ATOM 789 C CA . LEU A 1 99 ? 1.169 -12.039 -22.078 1 97.06 99 LEU A CA 1
ATOM 790 C C . LEU A 1 99 ? 0.686 -13.07 -23.109 1 97.06 99 LEU A C 1
ATOM 792 O O . LEU A 1 99 ? 1.235 -14.172 -23.188 1 97.06 99 LEU A O 1
ATOM 796 N N . ALA A 1 100 ? -0.331 -12.719 -23.812 1 96.62 100 ALA A N 1
ATOM 797 C CA . ALA A 1 100 ? -0.807 -13.594 -24.875 1 96.62 100 ALA A CA 1
ATOM 798 C C . ALA A 1 100 ? 0.238 -13.734 -25.984 1 96.62 100 ALA A C 1
ATOM 800 O O . ALA A 1 100 ? 0.483 -14.836 -26.484 1 96.62 100 ALA A O 1
ATOM 801 N N . ARG A 1 101 ? 0.777 -12.656 -26.359 1 96.81 101 ARG A N 1
ATOM 802 C CA . ARG A 1 101 ? 1.823 -12.656 -27.375 1 96.81 101 ARG A CA 1
ATOM 803 C C . ARG A 1 101 ? 3 -13.531 -26.938 1 96.81 101 ARG A C 1
ATOM 805 O O . ARG A 1 101 ? 3.6 -14.219 -27.766 1 96.81 101 ARG A O 1
ATOM 812 N N . GLU A 1 102 ? 3.299 -13.57 -25.688 1 97.19 102 GLU A N 1
ATOM 813 C CA . GLU A 1 102 ? 4.414 -14.336 -25.141 1 97.19 102 GLU A CA 1
ATOM 814 C C . GLU A 1 102 ? 4.027 -15.797 -24.906 1 97.19 102 GLU A C 1
ATOM 816 O O . GLU A 1 102 ? 4.852 -16.594 -24.469 1 97.19 102 GLU A O 1
ATOM 821 N N . GLY A 1 103 ? 2.738 -16.094 -25.156 1 97.5 103 GLY A N 1
ATOM 822 C CA . GLY A 1 103 ? 2.264 -17.469 -25.016 1 97.5 103 GLY A CA 1
ATOM 823 C C . GLY A 1 103 ? 1.976 -17.859 -23.578 1 97.5 103 GLY A C 1
ATOM 824 O O . GLY A 1 103 ? 1.871 -19.047 -23.266 1 97.5 103 GLY A O 1
ATOM 825 N N . MET A 1 104 ? 1.832 -16.906 -22.688 1 97.94 104 MET A N 1
ATOM 826 C CA . MET A 1 104 ? 1.639 -17.188 -21.266 1 97.94 104 MET A CA 1
ATOM 827 C C . MET A 1 104 ? 0.155 -17.25 -20.922 1 97.94 104 MET A C 1
ATOM 829 O O . MET A 1 104 ? -0.232 -17.891 -19.938 1 97.94 104 MET A O 1
ATOM 833 N N . VAL A 1 105 ? -0.686 -16.516 -21.688 1 97.69 105 VAL A N 1
ATOM 834 C CA . VAL A 1 105 ? -2.119 -16.422 -21.438 1 97.69 105 VAL A CA 1
ATOM 835 C C . VAL A 1 105 ? -2.891 -16.719 -22.719 1 97.69 105 VAL A C 1
ATOM 837 O O . VAL A 1 105 ? -2.453 -16.359 -23.828 1 97.69 105 VAL A O 1
ATOM 840 N N . SER A 1 106 ? -3.943 -17.406 -22.594 1 96.75 106 SER A N 1
ATOM 841 C CA . SER A 1 106 ? -4.855 -17.641 -23.703 1 96.75 106 SER A CA 1
ATOM 842 C C . SER A 1 106 ? -6.164 -16.875 -23.516 1 96.75 106 SER A C 1
ATOM 844 O O . SER A 1 106 ? -6.602 -16.656 -22.391 1 96.75 106 SER A O 1
ATOM 846 N N . ARG A 1 107 ? -6.691 -16.422 -24.609 1 92 107 ARG A N 1
ATOM 847 C CA . ARG A 1 107 ? -7.988 -15.766 -24.672 1 92 107 ARG A CA 1
ATOM 848 C C . ARG A 1 107 ? -9 -16.609 -25.438 1 92 107 ARG A C 1
ATOM 850 O O . ARG A 1 107 ? -8.734 -17.047 -26.562 1 92 107 ARG A O 1
ATOM 857 N N . GLN A 1 108 ? -10.062 -16.906 -24.766 1 89.75 108 GLN A N 1
ATOM 858 C CA . GLN A 1 108 ? -11.117 -17.641 -25.453 1 89.75 108 GLN A CA 1
ATOM 859 C C . GLN A 1 108 ? -12.469 -16.953 -25.281 1 89.75 108 GLN A C 1
ATOM 861 O O . GLN A 1 108 ? -12.703 -16.281 -24.266 1 89.75 108 GLN A O 1
ATOM 866 N N . SER A 1 109 ? -13.289 -17.062 -26.359 1 84.81 109 SER A N 1
ATOM 867 C CA . SER A 1 109 ? -14.633 -16.5 -26.234 1 84.81 109 SER A CA 1
ATOM 868 C C . SER A 1 109 ? -15.445 -17.25 -25.172 1 84.81 109 SER A C 1
ATOM 870 O O . SER A 1 109 ? -15.336 -18.469 -25.047 1 84.81 109 SER A O 1
ATOM 872 N N . SER A 1 110 ? -16.094 -16.469 -24.375 1 78.19 110 SER A N 1
ATOM 873 C CA . SER A 1 110 ? -16.953 -17.078 -23.359 1 78.19 110 SER A CA 1
ATOM 874 C C . SER A 1 110 ? -18.062 -17.891 -24 1 78.19 110 SER A C 1
ATOM 876 O O . SER A 1 110 ? -18.688 -17.469 -24.969 1 78.19 110 SER A O 1
ATOM 878 N N . PRO A 1 111 ? -18.281 -19.047 -23.484 1 74.44 111 PRO A N 1
ATOM 879 C CA . PRO A 1 111 ? -19.391 -19.844 -24.016 1 74.44 111 PRO A CA 1
ATOM 880 C C . PRO A 1 111 ? -20.75 -19.219 -23.75 1 74.44 111 PRO A C 1
ATOM 882 O O . PRO A 1 111 ? -21.719 -19.484 -24.469 1 74.44 111 PRO A O 1
ATOM 885 N N . THR A 1 112 ? -20.828 -18.438 -22.734 1 76.44 112 THR A N 1
ATOM 886 C CA . THR A 1 112 ? -22.109 -17.906 -22.281 1 76.44 112 THR A CA 1
ATOM 887 C C . THR A 1 112 ? -22.312 -16.484 -22.766 1 76.44 112 THR A C 1
ATOM 889 O O . THR A 1 112 ? -23.422 -15.969 -22.766 1 76.44 112 THR A O 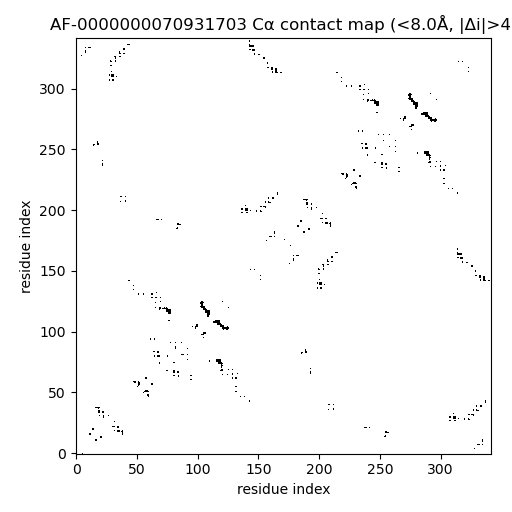1
ATOM 892 N N . ASP A 1 113 ? -21.312 -15.828 -23.016 1 73.06 113 ASP A N 1
ATOM 893 C CA . ASP A 1 113 ? -21.344 -14.438 -23.453 1 73.06 113 ASP A CA 1
ATOM 894 C C . ASP A 1 113 ? -20.312 -14.203 -24.562 1 73.06 113 ASP A C 1
ATOM 896 O O . ASP A 1 113 ? -19.125 -14.008 -24.297 1 73.06 113 ASP A O 1
ATOM 900 N N . ARG A 1 114 ? -20.797 -14.242 -25.797 1 72.62 114 ARG A N 1
ATOM 901 C CA . ARG A 1 114 ? -19.922 -14.18 -26.953 1 72.62 114 ARG A CA 1
ATOM 902 C C . ARG A 1 114 ? -19.109 -12.891 -26.953 1 72.62 114 ARG A C 1
ATOM 904 O O . ARG A 1 114 ? -18.047 -12.812 -27.594 1 72.62 114 ARG A O 1
ATOM 911 N N . ARG A 1 115 ? -19.562 -12 -26.078 1 74.62 115 ARG A N 1
ATOM 912 C CA . ARG A 1 115 ? -18.859 -10.719 -26.094 1 74.62 115 ARG A CA 1
ATOM 913 C C . ARG A 1 115 ? -17.812 -10.656 -24.984 1 74.62 115 ARG A C 1
ATOM 915 O O . ARG A 1 115 ? -17.016 -9.719 -24.922 1 74.62 115 ARG A O 1
ATOM 922 N N . ALA A 1 116 ? -17.812 -11.742 -24.281 1 84.56 116 ALA A N 1
ATOM 923 C CA . ALA A 1 116 ? -16.859 -11.711 -23.172 1 84.56 116 ALA A CA 1
ATOM 924 C C . ALA A 1 116 ? -15.711 -12.68 -23.406 1 84.56 116 ALA A C 1
ATOM 926 O O . ALA A 1 116 ? -15.914 -13.789 -23.922 1 84.56 116 ALA A O 1
ATOM 927 N N . TRP A 1 117 ? -14.523 -12.195 -23.219 1 88.62 117 TRP A N 1
ATOM 928 C CA . TRP A 1 117 ? -13.344 -13.055 -23.297 1 88.62 117 TRP A CA 1
ATOM 929 C C . TRP A 1 117 ? -13.062 -13.703 -21.938 1 88.62 117 TRP A C 1
ATOM 931 O O . TRP A 1 117 ? -13.211 -13.062 -20.891 1 88.62 117 TRP A O 1
ATOM 941 N N . VAL A 1 118 ? -12.766 -15.023 -22.047 1 94.31 118 VAL A N 1
ATOM 942 C CA . VAL A 1 118 ? -12.281 -15.758 -20.875 1 94.31 118 VAL A CA 1
ATOM 943 C C . VAL A 1 118 ? -10.773 -15.945 -20.984 1 94.31 118 VAL A C 1
ATOM 945 O O . VAL A 1 118 ? -10.266 -16.438 -21.984 1 94.31 118 VAL A O 1
ATOM 948 N N . LEU A 1 119 ? -10.086 -15.562 -19.922 1 96.12 119 LEU A N 1
ATOM 949 C CA . LEU A 1 119 ? -8.625 -15.602 -19.875 1 96.12 119 LEU A CA 1
ATOM 950 C C . LEU A 1 119 ? -8.141 -16.766 -19.031 1 96.12 119 LEU A C 1
ATOM 952 O O . LEU A 1 119 ? -8.711 -17.047 -17.969 1 96.12 119 LEU A O 1
ATOM 956 N N . ARG A 1 120 ? -7.113 -17.5 -19.531 1 97.25 120 ARG A N 1
ATOM 957 C CA . ARG A 1 120 ? -6.488 -18.594 -18.797 1 97.25 120 ARG A CA 1
ATOM 958 C C . ARG A 1 120 ? -4.973 -18.578 -18.969 1 97.25 120 ARG A C 1
ATOM 960 O O . ARG A 1 120 ? -4.461 -18.125 -20 1 97.25 120 ARG A O 1
ATOM 967 N N . LEU A 1 121 ? -4.316 -19.062 -17.906 1 97.81 121 LEU A N 1
ATOM 968 C CA . LEU A 1 121 ? -2.904 -19.359 -18.125 1 97.81 121 LEU A CA 1
ATOM 969 C C . LEU A 1 121 ? -2.732 -20.531 -19.078 1 97.81 121 LEU A C 1
ATOM 971 O O . LEU A 1 121 ? -3.469 -21.516 -18.984 1 97.81 121 LEU A O 1
ATOM 975 N N . THR A 1 122 ? -1.793 -20.422 -20.031 1 98.06 122 THR A N 1
ATOM 976 C CA . THR A 1 122 ? -1.347 -21.578 -20.781 1 98.06 122 THR A CA 1
ATOM 977 C C . THR A 1 122 ? -0.474 -22.484 -19.922 1 98.06 122 THR A C 1
ATOM 979 O O . THR A 1 122 ? -0.072 -22.109 -18.812 1 98.06 122 THR A O 1
ATOM 982 N N . PRO A 1 123 ? -0.219 -23.75 -20.391 1 97.88 123 PRO A N 1
ATOM 983 C CA . PRO A 1 123 ? 0.731 -24.578 -19.656 1 97.88 123 PRO A CA 1
ATOM 984 C C . PRO A 1 123 ? 2.076 -23.891 -19.438 1 97.88 123 PRO A C 1
ATOM 986 O O . PRO A 1 123 ? 2.654 -24 -18.344 1 97.88 123 PRO A O 1
ATOM 989 N N . LYS A 1 124 ? 2.494 -23.188 -20.406 1 98.12 124 LYS A N 1
ATOM 990 C CA . LYS A 1 124 ? 3.727 -22.422 -20.297 1 98.12 124 LYS A CA 1
ATOM 991 C C . LYS A 1 124 ? 3.596 -21.328 -19.219 1 98.12 124 LYS A C 1
ATOM 993 O O . LYS A 1 124 ? 4.496 -21.156 -18.406 1 98.12 124 LYS A O 1
ATOM 998 N N . GLY A 1 125 ? 2.461 -20.609 -19.266 1 98.06 125 GLY A N 1
ATOM 999 C CA . GLY A 1 125 ? 2.199 -19.594 -18.266 1 98.06 125 GLY A CA 1
ATOM 1000 C C . GLY A 1 125 ? 2.137 -20.125 -16.859 1 98.06 125 GLY A C 1
ATOM 1001 O O . GLY A 1 125 ? 2.666 -19.516 -15.922 1 98.06 125 GLY A O 1
ATOM 1002 N N . LYS A 1 126 ? 1.519 -21.234 -16.719 1 97.81 126 LYS A N 1
ATOM 1003 C CA . LYS A 1 126 ? 1.382 -21.859 -15.406 1 97.81 126 LYS A CA 1
ATOM 1004 C C . LYS A 1 126 ? 2.744 -22.25 -14.836 1 97.81 126 LYS A C 1
ATOM 1006 O O . LYS A 1 126 ? 3.047 -21.953 -13.68 1 97.81 126 LYS A O 1
ATOM 1011 N N . SER A 1 127 ? 3.541 -22.922 -15.672 1 97.69 127 SER A N 1
ATOM 1012 C CA . SER A 1 127 ? 4.871 -23.344 -15.25 1 97.69 127 SER A CA 1
ATOM 1013 C C . SER A 1 127 ? 5.734 -22.156 -14.867 1 97.69 127 SER A C 1
ATOM 1015 O O . SER A 1 127 ? 6.422 -22.172 -13.844 1 97.69 127 SER A O 1
ATOM 1017 N N . SER A 1 128 ? 5.684 -21.141 -15.672 1 97.38 128 SER A N 1
ATOM 1018 C CA . SER A 1 128 ? 6.445 -19.922 -15.398 1 97.38 128 SER A CA 1
ATOM 1019 C C . SER A 1 128 ? 6.004 -19.281 -14.086 1 97.38 128 SER A C 1
ATOM 1021 O O . SER A 1 128 ? 6.836 -18.891 -13.266 1 97.38 128 SER A O 1
ATOM 1023 N N . PHE A 1 129 ? 4.734 -19.234 -13.898 1 97.56 129 PHE A N 1
ATOM 1024 C CA . PHE A 1 129 ? 4.215 -18.594 -12.695 1 97.56 129 PHE A CA 1
ATOM 1025 C C . PHE A 1 129 ? 4.594 -19.391 -11.453 1 97.56 129 PHE A C 1
ATOM 1027 O O . PHE A 1 129 ? 4.914 -18.812 -10.414 1 97.56 129 PHE A O 1
ATOM 1034 N N . GLU A 1 130 ? 4.531 -20.656 -11.531 1 96.81 130 GLU A N 1
ATOM 1035 C CA . GLU A 1 130 ? 4.855 -21.5 -10.391 1 96.81 130 GLU A CA 1
ATOM 1036 C C . GLU A 1 130 ? 6.281 -21.25 -9.898 1 96.81 130 GLU A C 1
ATOM 1038 O O . GLU A 1 130 ? 6.531 -21.203 -8.695 1 96.81 130 GLU A O 1
ATOM 1043 N N . ALA A 1 131 ? 7.215 -21.062 -10.812 1 97.5 131 ALA A N 1
ATOM 1044 C CA . ALA A 1 131 ? 8.594 -20.734 -10.453 1 97.5 131 ALA A CA 1
ATOM 1045 C C . ALA A 1 131 ? 8.672 -19.391 -9.758 1 97.5 131 ALA A C 1
ATOM 1047 O O . ALA A 1 131 ? 9.352 -19.25 -8.734 1 97.5 131 ALA A O 1
ATOM 1048 N N . MET A 1 132 ? 7.957 -18.406 -10.258 1 97.31 132 MET A N 1
ATOM 1049 C CA . MET A 1 132 ? 7.934 -17.062 -9.672 1 97.31 132 MET A CA 1
ATOM 1050 C C . MET A 1 132 ? 7.281 -17.094 -8.297 1 97.31 132 MET A C 1
ATOM 1052 O O . MET A 1 132 ? 7.75 -16.422 -7.375 1 97.31 132 MET A O 1
ATOM 1056 N N . ALA A 1 133 ? 6.191 -17.828 -8.234 1 96.5 133 ALA A N 1
ATOM 1057 C CA . ALA A 1 133 ? 5.426 -17.891 -6.992 1 96.5 133 ALA A CA 1
ATOM 1058 C C . ALA A 1 133 ? 6.262 -18.5 -5.871 1 96.5 133 ALA A C 1
ATOM 1060 O O . ALA A 1 133 ? 6.195 -18.047 -4.723 1 96.5 133 ALA A O 1
ATOM 1061 N N . GLN A 1 134 ? 7.016 -19.5 -6.23 1 96.69 134 GLN A N 1
ATOM 1062 C CA . GLN A 1 134 ? 7.883 -20.125 -5.238 1 96.69 134 GLN A CA 1
ATOM 1063 C C . GLN A 1 134 ? 8.953 -19.141 -4.75 1 96.69 134 GLN A C 1
ATOM 1065 O O . GLN A 1 134 ? 9.172 -19.016 -3.545 1 96.69 134 GLN A O 1
ATOM 1070 N N . ALA A 1 135 ? 9.617 -18.484 -5.641 1 97.75 135 ALA A N 1
ATOM 1071 C CA . ALA A 1 135 ? 10.609 -17.484 -5.273 1 97.75 135 ALA A CA 1
ATOM 1072 C C . ALA A 1 135 ? 9.992 -16.375 -4.426 1 97.75 135 ALA A C 1
ATOM 1074 O O . ALA A 1 135 ? 10.555 -15.984 -3.404 1 97.75 135 ALA A O 1
ATOM 1075 N N . HIS A 1 136 ? 8.852 -15.914 -4.883 1 97.25 136 HIS A N 1
ATOM 1076 C CA . HIS A 1 136 ? 8.117 -14.875 -4.172 1 97.25 136 HIS A CA 1
ATOM 1077 C C . HIS A 1 136 ? 7.828 -15.289 -2.732 1 97.25 136 HIS A C 1
ATOM 1079 O O . HIS A 1 136 ? 8.062 -14.516 -1.803 1 97.25 136 HIS A O 1
ATOM 1085 N N . SER A 1 137 ? 7.359 -16.469 -2.562 1 96.06 137 SER A N 1
ATOM 1086 C CA . SER A 1 137 ? 7.078 -17 -1.233 1 96.06 137 SER A CA 1
ATOM 1087 C C . SER A 1 137 ? 8.344 -17.078 -0.384 1 96.06 137 SER A C 1
ATOM 1089 O O . SER A 1 137 ? 8.32 -16.719 0.796 1 96.06 137 SER A O 1
ATOM 1091 N N . ASP A 1 138 ? 9.43 -17.484 -0.949 1 96.69 138 ASP A N 1
ATOM 1092 C CA . ASP A 1 138 ? 10.711 -17.578 -0.25 1 96.69 138 ASP A CA 1
ATOM 1093 C C . ASP A 1 138 ? 11.195 -16.203 0.185 1 96.69 138 ASP A C 1
ATOM 1095 O O . ASP A 1 138 ? 11.695 -16.031 1.299 1 96.69 138 ASP A O 1
ATOM 1099 N N . TRP A 1 139 ? 11.07 -15.211 -0.703 1 96.81 139 TRP A N 1
ATOM 1100 C CA . TRP A 1 139 ? 11.484 -13.844 -0.378 1 96.81 139 TRP A CA 1
ATOM 1101 C C . TRP A 1 139 ? 10.688 -13.305 0.805 1 96.81 139 TRP A C 1
ATOM 1103 O O . TRP A 1 139 ? 11.25 -12.68 1.704 1 96.81 139 TRP A O 1
ATOM 1113 N N . ILE A 1 140 ? 9.352 -13.562 0.769 1 96.19 140 ILE A N 1
ATOM 1114 C CA . ILE A 1 140 ? 8.484 -13.078 1.838 1 96.19 140 ILE A CA 1
ATOM 1115 C C . ILE A 1 140 ? 8.883 -13.734 3.16 1 96.19 140 ILE A C 1
ATOM 1117 O O . ILE A 1 140 ? 8.992 -13.055 4.184 1 96.19 140 ILE A O 1
ATOM 1121 N N . ALA A 1 141 ? 9.109 -15.008 3.119 1 94.81 141 ALA A N 1
ATOM 1122 C CA . ALA A 1 141 ? 9.547 -15.719 4.32 1 94.81 141 ALA A CA 1
ATOM 1123 C C . ALA A 1 141 ? 10.82 -15.109 4.891 1 94.81 141 ALA A C 1
ATOM 1125 O O . ALA A 1 141 ? 10.93 -14.898 6.102 1 94.81 141 ALA A O 1
ATOM 1126 N N . GLU A 1 142 ? 11.758 -14.766 4.047 1 94.81 142 GLU A N 1
ATOM 1127 C CA . GLU A 1 142 ? 13.016 -14.148 4.453 1 94.81 142 GLU A CA 1
ATOM 1128 C C . GLU A 1 142 ? 12.781 -12.781 5.102 1 94.81 142 GLU A C 1
ATOM 1130 O O . GLU A 1 142 ? 13.352 -12.484 6.152 1 94.81 142 GLU A O 1
ATOM 1135 N N . MET A 1 143 ? 11.938 -11.992 4.523 1 94.38 143 MET A N 1
ATOM 1136 C CA . MET A 1 143 ? 11.703 -10.625 4.988 1 94.38 143 MET A CA 1
ATOM 1137 C C . MET A 1 143 ? 10.977 -10.625 6.328 1 94.38 143 MET A C 1
ATOM 1139 O O . MET A 1 143 ? 11.164 -9.719 7.141 1 94.38 143 MET A O 1
ATOM 1143 N N . PHE A 1 144 ? 10.195 -11.648 6.578 1 95.06 144 PHE A N 1
ATOM 1144 C CA . PHE A 1 144 ? 9.383 -11.672 7.785 1 95.06 144 PHE A CA 1
ATOM 1145 C C . PHE A 1 144 ? 10.07 -12.469 8.891 1 95.06 144 PHE A C 1
ATOM 1147 O O . PHE A 1 144 ? 9.516 -12.633 9.977 1 95.06 144 PHE A O 1
ATOM 1154 N N . GLU A 1 145 ? 11.25 -12.961 8.648 1 90.5 145 GLU A N 1
ATOM 1155 C CA . GLU A 1 145 ? 11.992 -13.742 9.625 1 90.5 145 GLU A CA 1
ATOM 1156 C C . GLU A 1 145 ? 12.227 -12.945 10.906 1 90.5 145 GLU A C 1
ATOM 1158 O O . GLU A 1 145 ? 12.297 -13.523 11.992 1 90.5 145 GLU A O 1
ATOM 1163 N N . GLY A 1 146 ? 12.258 -11.672 10.844 1 85.94 146 GLY A N 1
ATOM 1164 C CA . GLY A 1 146 ? 12.516 -10.828 11.992 1 85.94 146 GLY A CA 1
ATOM 1165 C C . GLY A 1 146 ? 11.391 -10.828 13.008 1 85.94 146 GLY A C 1
ATOM 1166 O O . GLY A 1 146 ? 11.57 -10.406 14.148 1 85.94 146 GLY A O 1
ATOM 1167 N N . LEU A 1 147 ? 10.203 -11.328 12.75 1 90.94 147 LEU A N 1
ATOM 1168 C CA . LEU A 1 147 ? 9.055 -11.336 13.648 1 90.94 147 LEU A CA 1
ATOM 1169 C C . LEU A 1 147 ? 8.93 -12.68 14.359 1 90.94 147 LEU A C 1
ATOM 1171 O O . LEU A 1 147 ? 8.43 -12.75 15.484 1 90.94 147 LEU A O 1
ATOM 1175 N N . GLY A 1 148 ? 9.367 -13.781 13.875 1 88.81 148 GLY A N 1
ATOM 1176 C CA . GLY A 1 148 ? 9.086 -15.117 14.383 1 88.81 148 GLY A CA 1
ATOM 1177 C C . GLY A 1 148 ? 7.699 -15.609 14.023 1 88.81 148 GLY A C 1
ATOM 1178 O O . GLY A 1 148 ? 6.793 -14.812 13.773 1 88.81 148 GLY A O 1
ATOM 1179 N N . THR A 1 149 ? 7.445 -16.875 14.141 1 90.62 149 THR A N 1
ATOM 1180 C CA . THR A 1 149 ? 6.238 -17.531 13.641 1 90.62 149 THR A CA 1
ATOM 1181 C C . THR A 1 149 ? 5.035 -17.172 14.516 1 90.62 149 THR A C 1
ATOM 1183 O O . THR A 1 149 ? 3.943 -16.922 14.008 1 90.62 149 THR A O 1
ATOM 1186 N N . GLU A 1 150 ? 5.176 -17.125 15.758 1 93.81 150 GLU A N 1
ATOM 1187 C CA . GLU A 1 150 ? 4.074 -16.844 16.672 1 93.81 150 GLU A CA 1
ATOM 1188 C C . GLU A 1 150 ? 3.523 -15.43 16.438 1 93.81 150 GLU A C 1
ATOM 1190 O O . GLU A 1 150 ? 2.309 -15.234 16.391 1 93.81 150 GLU A O 1
ATOM 1195 N N . GLU A 1 151 ? 4.438 -14.531 16.266 1 94.94 151 GLU A N 1
ATOM 1196 C CA . GLU A 1 151 ? 4.016 -13.148 16.062 1 94.94 151 GLU A CA 1
ATOM 1197 C C . GLU A 1 151 ? 3.367 -12.969 14.688 1 94.94 151 GLU A C 1
ATOM 1199 O O . GLU A 1 151 ? 2.408 -12.211 14.539 1 94.94 151 GLU A O 1
ATOM 1204 N N . VAL A 1 152 ? 3.877 -13.695 13.742 1 95.88 152 VAL A N 1
ATOM 1205 C CA . VAL A 1 152 ? 3.307 -13.664 12.398 1 95.88 152 VAL A CA 1
ATOM 1206 C C . VAL A 1 152 ? 1.847 -14.109 12.445 1 95.88 152 VAL A C 1
ATOM 1208 O O . VAL A 1 152 ? 0.97 -13.438 11.898 1 95.88 152 VAL A O 1
ATOM 1211 N N . VAL A 1 153 ? 1.602 -15.133 13.133 1 94.88 153 VAL A N 1
ATOM 1212 C CA . VAL A 1 153 ? 0.251 -15.672 13.227 1 94.88 153 VAL A CA 1
ATOM 1213 C C . VAL A 1 153 ? -0.633 -14.719 14.031 1 94.88 153 VAL A C 1
ATOM 1215 O O . VAL A 1 153 ? -1.785 -14.477 13.664 1 94.88 153 VAL A O 1
ATOM 1218 N N . HIS A 1 154 ? -0.082 -14.156 15.062 1 95.56 154 HIS A N 1
ATOM 1219 C CA . HIS A 1 154 ? -0.811 -13.219 15.914 1 95.56 154 HIS A CA 1
ATOM 1220 C C . HIS A 1 154 ? -1.244 -11.984 15.133 1 95.56 154 HIS A C 1
ATOM 1222 O O . HIS A 1 154 ? -2.412 -11.594 15.18 1 95.56 154 HIS A O 1
ATOM 1228 N N . ILE A 1 155 ? -0.345 -11.406 14.391 1 96.38 155 ILE A N 1
ATOM 1229 C CA . ILE A 1 155 ? -0.638 -10.203 13.625 1 96.38 155 ILE A CA 1
ATOM 1230 C C . ILE A 1 155 ? -1.636 -10.523 12.516 1 96.38 155 ILE A C 1
ATOM 1232 O O . ILE A 1 155 ? -2.566 -9.758 12.266 1 96.38 155 ILE A O 1
ATOM 1236 N N . HIS A 1 156 ? -1.432 -11.664 11.883 1 95.56 156 HIS A N 1
ATOM 1237 C CA . HIS A 1 156 ? -2.357 -12.094 10.844 1 95.56 156 HIS A CA 1
ATOM 1238 C C . HIS A 1 156 ? -3.787 -12.172 11.375 1 95.56 156 HIS A C 1
ATOM 1240 O O . HIS A 1 156 ? -4.715 -11.672 10.734 1 95.56 156 HIS A O 1
ATOM 1246 N N . GLN A 1 157 ? -3.951 -12.734 12.539 1 94 157 GLN A N 1
ATOM 1247 C CA . GLN A 1 157 ? -5.27 -12.898 13.141 1 94 157 GLN A CA 1
ATOM 1248 C C . GLN A 1 157 ? -5.902 -11.547 13.461 1 94 157 GLN A C 1
ATOM 1250 O O . GLN A 1 157 ? -7.078 -11.32 13.172 1 94 157 GLN A O 1
ATOM 1255 N N . HIS A 1 158 ? -5.18 -10.695 13.969 1 94.25 158 HIS A N 1
ATOM 1256 C CA . HIS A 1 158 ? -5.734 -9.414 14.414 1 94.25 158 HIS A CA 1
ATOM 1257 C C . HIS A 1 158 ? -6.012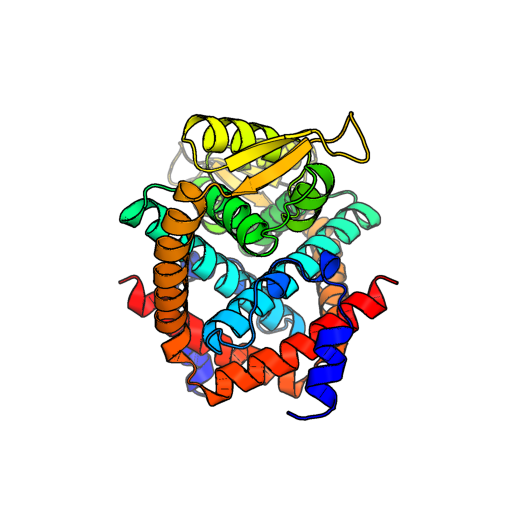 -8.5 13.227 1 94.25 158 HIS A C 1
ATOM 1259 O O . HIS A 1 158 ? -6.965 -7.715 13.25 1 94.25 158 HIS A O 1
ATOM 1265 N N . LEU A 1 159 ? -5.184 -8.586 12.156 1 93.75 159 LEU A N 1
ATOM 1266 C CA . LEU A 1 159 ? -5.508 -7.844 10.945 1 93.75 159 LEU A CA 1
ATOM 1267 C C . LEU A 1 159 ? -6.777 -8.383 10.297 1 93.75 159 LEU A C 1
ATOM 1269 O O . LEU A 1 159 ? -7.473 -7.664 9.578 1 93.75 159 LEU A O 1
ATOM 1273 N N . GLY A 1 160 ? -7.023 -9.68 10.531 1 91.31 160 GLY A N 1
ATOM 1274 C CA . GLY A 1 160 ? -8.305 -10.234 10.117 1 91.31 160 GLY A CA 1
ATOM 1275 C C . GLY A 1 160 ? -9.484 -9.562 10.781 1 91.31 160 GLY A C 1
ATOM 1276 O O . GLY A 1 160 ? -10.5 -9.289 10.133 1 91.31 160 GLY A O 1
ATOM 1277 N N . LEU A 1 161 ? -9.359 -9.258 12.07 1 89.69 161 LEU A N 1
ATOM 1278 C CA . LEU A 1 161 ? -10.398 -8.539 12.805 1 89.69 161 LEU A CA 1
ATOM 1279 C C . LEU A 1 161 ? -10.57 -7.125 12.258 1 89.69 161 LEU A C 1
ATOM 1281 O O . LEU A 1 161 ? -11.695 -6.629 12.156 1 89.69 161 LEU A O 1
ATOM 1285 N N . LEU A 1 162 ? -9.484 -6.535 11.914 1 90.56 162 LEU A N 1
ATOM 1286 C CA . LEU A 1 162 ? -9.523 -5.203 11.312 1 90.56 162 LEU A CA 1
ATOM 1287 C C . LEU A 1 162 ? -10.32 -5.215 10.016 1 90.56 162 LEU A C 1
ATOM 1289 O O . LEU A 1 162 ? -11.148 -4.332 9.773 1 90.56 162 LEU A O 1
ATOM 1293 N N . ARG A 1 163 ? -10.117 -6.195 9.203 1 87.88 163 ARG A N 1
ATOM 1294 C CA . ARG A 1 163 ? -10.797 -6.32 7.918 1 87.88 163 ARG A CA 1
ATOM 1295 C C . ARG A 1 163 ? -12.305 -6.441 8.109 1 87.88 163 ARG A C 1
ATOM 1297 O O . ARG A 1 163 ? -13.086 -5.859 7.348 1 87.88 163 ARG A O 1
ATOM 1304 N N . VAL A 1 164 ? -12.672 -7.176 9.086 1 84.44 164 VAL A N 1
ATOM 1305 C CA . VAL A 1 164 ? -14.086 -7.344 9.391 1 84.44 164 VAL A CA 1
ATOM 1306 C C . VAL A 1 164 ? -14.703 -5.996 9.758 1 84.44 164 VAL A C 1
ATOM 1308 O O . VAL A 1 164 ? -15.805 -5.664 9.312 1 84.44 164 VAL A O 1
ATOM 1311 N N . HIS A 1 165 ? -13.984 -5.273 10.516 1 86.69 165 HIS A N 1
ATOM 1312 C CA . HIS A 1 165 ? -14.461 -3.955 10.922 1 86.69 165 HIS A CA 1
ATOM 1313 C C . HIS A 1 165 ? -14.562 -3.014 9.727 1 86.69 165 HIS A C 1
ATOM 1315 O O . HIS A 1 165 ? -15.531 -2.254 9.617 1 86.69 165 HIS A O 1
ATOM 1321 N N . LEU A 1 166 ? -13.57 -3.053 8.828 1 86.44 166 LEU A N 1
ATOM 1322 C CA . LEU A 1 166 ? -13.547 -2.178 7.664 1 86.44 166 LEU A CA 1
ATOM 1323 C C . LEU A 1 166 ? -14.719 -2.477 6.734 1 86.44 166 LEU A C 1
ATOM 1325 O O . LEU A 1 166 ? -15.25 -1.57 6.086 1 86.44 166 LEU A O 1
ATOM 1329 N N . GLN A 1 167 ? -15.086 -3.668 6.641 1 80.62 167 GLN A N 1
ATOM 1330 C CA . GLN A 1 167 ? -16.203 -4.066 5.785 1 80.62 167 GLN A CA 1
ATOM 1331 C C . GLN A 1 167 ? -17.531 -3.639 6.387 1 80.62 167 GLN A C 1
ATOM 1333 O O . GLN A 1 167 ? -18.469 -3.285 5.66 1 80.62 167 GLN A O 1
ATOM 1338 N N . SER A 1 168 ? -17.578 -3.742 7.676 1 74.81 168 SER A N 1
ATOM 1339 C CA . SER A 1 168 ? -18.797 -3.348 8.359 1 74.81 168 SER A CA 1
ATOM 1340 C C . SER A 1 168 ? -19 -1.838 8.305 1 74.81 168 SER A C 1
ATOM 1342 O O . SER A 1 168 ? -20.141 -1.361 8.25 1 74.81 168 SER A O 1
ATOM 1344 N N . ALA A 1 169 ? -17.922 -1.142 8.297 1 63.59 169 ALA A N 1
ATOM 1345 C CA . ALA A 1 169 ? -18 0.316 8.266 1 63.59 169 ALA A CA 1
ATOM 1346 C C . ALA A 1 169 ? -18.375 0.808 6.867 1 63.59 169 ALA A C 1
ATOM 1348 O O . ALA A 1 169 ? -18.953 1.889 6.719 1 63.59 169 ALA A O 1
ATOM 1349 N N . ALA A 1 170 ? -18 0.15 5.789 1 58.97 170 ALA A N 1
ATOM 1350 C CA . ALA A 1 170 ? -18.312 0.529 4.414 1 58.97 170 ALA A CA 1
ATOM 1351 C C . ALA A 1 170 ? -19.781 0.256 4.09 1 58.97 170 ALA A C 1
ATOM 1353 O O . ALA A 1 170 ? -20.344 0.836 3.154 1 58.97 170 ALA A O 1
ATOM 1354 N N . GLY A 1 171 ? -20.391 -0.678 4.691 1 49.12 171 GLY A N 1
ATOM 1355 C CA . GLY A 1 171 ? -21.812 -0.912 4.512 1 49.12 171 GLY A CA 1
ATOM 1356 C C . GLY A 1 171 ? -22.688 -0.016 5.379 1 49.12 171 GLY A C 1
ATOM 1357 O O . GLY A 1 171 ? -22.203 0.562 6.355 1 49.12 171 GLY A O 1
ATOM 1358 N N . MET B 1 1 ? -8.555 -25.844 14.477 1 30.44 1 MET B N 1
ATOM 1359 C CA . MET B 1 1 ? -8.844 -24.688 13.617 1 30.44 1 MET B CA 1
ATOM 1360 C C . MET B 1 1 ? -9.922 -23.812 14.242 1 30.44 1 MET B C 1
ATOM 1362 O O . MET B 1 1 ? -11.078 -24.219 14.359 1 30.44 1 MET B O 1
ATOM 1366 N N . ASN B 1 2 ? -9.602 -22.906 15.062 1 37.03 2 ASN B N 1
ATOM 1367 C CA . ASN B 1 2 ? -10.648 -22.375 15.93 1 37.03 2 ASN B CA 1
ATOM 1368 C C . ASN B 1 2 ? -11.758 -21.703 15.117 1 37.03 2 ASN B C 1
ATOM 1370 O O . ASN B 1 2 ? -11.531 -21.297 13.977 1 37.03 2 ASN B O 1
ATOM 1374 N N . GLN B 1 3 ? -12.977 -21.875 15.516 1 40.91 3 GLN B N 1
ATOM 1375 C CA . GLN B 1 3 ? -14.266 -21.438 14.977 1 40.91 3 GLN B CA 1
ATOM 1376 C C . GLN B 1 3 ? -14.195 -19.984 14.492 1 40.91 3 GLN B C 1
ATOM 1378 O O . GLN B 1 3 ? -14.883 -19.609 13.539 1 40.91 3 GLN B O 1
ATOM 1383 N N . SER B 1 4 ? -13.492 -19.281 15.211 1 40.31 4 SER B N 1
ATOM 1384 C CA . SER B 1 4 ? -13.422 -17.844 14.922 1 40.31 4 SER B CA 1
ATOM 1385 C C . SER B 1 4 ? -12.609 -17.578 13.656 1 40.31 4 SER B C 1
ATOM 1387 O O . SER B 1 4 ? -12.867 -16.609 12.945 1 40.31 4 SER B O 1
ATOM 1389 N N . GLU B 1 5 ? -11.617 -18.281 13.469 1 39.22 5 GLU B N 1
ATOM 1390 C CA . GLU B 1 5 ? -10.773 -18.188 12.281 1 39.22 5 GLU B CA 1
ATOM 1391 C C . GLU B 1 5 ? -11.555 -18.516 11.016 1 39.22 5 GLU B C 1
ATOM 1393 O O . GLU B 1 5 ? -11.406 -17.844 9.992 1 39.22 5 GLU B O 1
ATOM 1398 N N . ALA B 1 6 ? -12.312 -19.641 11.023 1 38.53 6 ALA B N 1
ATOM 1399 C CA . ALA B 1 6 ? -13.172 -20.078 9.93 1 38.53 6 ALA B CA 1
ATOM 1400 C C . ALA B 1 6 ? -14.203 -19.016 9.578 1 38.53 6 ALA B C 1
ATOM 1402 O O . ALA B 1 6 ? -14.508 -18.812 8.398 1 38.53 6 ALA B O 1
ATOM 1403 N N . ALA B 1 7 ? -14.695 -18.469 10.602 1 39.06 7 ALA B N 1
ATOM 1404 C CA . ALA B 1 7 ? -15.758 -17.5 10.383 1 39.06 7 ALA B CA 1
ATOM 1405 C C . ALA B 1 7 ? -15.227 -16.281 9.625 1 39.06 7 ALA B C 1
ATOM 1407 O O . ALA B 1 7 ? -15.938 -15.695 8.805 1 39.06 7 ALA B O 1
ATOM 1408 N N . LEU B 1 8 ? -14.031 -15.906 9.961 1 43.22 8 LEU B N 1
ATOM 1409 C CA . LEU B 1 8 ? -13.414 -14.719 9.367 1 43.22 8 LEU B CA 1
ATOM 1410 C C . LEU B 1 8 ? -13.102 -14.953 7.891 1 43.22 8 LEU B C 1
ATOM 1412 O O . LEU B 1 8 ? -13.188 -14.023 7.082 1 43.22 8 LEU B O 1
ATOM 1416 N N . GLU B 1 9 ? -12.617 -16.125 7.543 1 45.09 9 GLU B N 1
ATOM 1417 C CA . GLU B 1 9 ? -12.352 -16.5 6.156 1 45.09 9 GLU B CA 1
ATOM 1418 C C . GLU B 1 9 ? -13.602 -16.328 5.293 1 45.09 9 GLU B C 1
ATOM 1420 O O . GLU B 1 9 ? -13.508 -15.938 4.125 1 45.09 9 GLU B O 1
ATOM 1425 N N . PHE B 1 10 ? -14.664 -16.656 5.879 1 40.59 10 PHE B N 1
ATOM 1426 C CA . PHE B 1 10 ? -15.938 -16.734 5.176 1 40.59 10 PHE B CA 1
ATOM 1427 C C . PHE B 1 10 ? -16.531 -15.344 4.969 1 40.59 10 PHE B C 1
ATOM 1429 O O . PHE B 1 10 ? -17.469 -15.172 4.191 1 40.59 10 PHE B O 1
ATOM 1436 N N . LEU B 1 11 ? -16.031 -14.484 5.711 1 43.69 11 LEU B N 1
ATOM 1437 C CA . LEU B 1 11 ? -16.797 -13.242 5.656 1 43.69 11 LEU B CA 1
ATOM 1438 C C . LEU B 1 11 ? -16.344 -12.375 4.488 1 43.69 11 LEU B C 1
ATOM 1440 O O . LEU B 1 11 ? -16.984 -11.367 4.172 1 43.69 11 LEU B O 1
ATOM 1444 N N . VAL B 1 12 ? -15.242 -12.688 3.988 1 47.66 12 VAL B N 1
ATOM 1445 C CA . VAL B 1 12 ? -14.891 -11.789 2.891 1 47.66 12 VAL B CA 1
ATOM 1446 C C . VAL B 1 12 ? -15.094 -12.508 1.556 1 47.66 12 VAL B C 1
ATOM 1448 O O . VAL B 1 12 ? -14.547 -13.594 1.336 1 47.66 12 VAL B O 1
ATOM 1451 N N . GLU B 1 13 ? -16.047 -12.195 0.836 1 51.16 13 GLU B N 1
ATOM 1452 C CA . GLU B 1 13 ? -16.266 -12.727 -0.509 1 51.16 13 GLU B CA 1
ATOM 1453 C C . GLU B 1 13 ? -14.961 -12.734 -1.313 1 51.16 13 GLU B C 1
ATOM 1455 O O . GLU B 1 13 ? -14.117 -11.852 -1.146 1 51.16 13 GLU B O 1
ATOM 1460 N N . PRO B 1 14 ? -14.742 -13.805 -1.949 1 50.03 14 PRO B N 1
ATOM 1461 C CA . PRO B 1 14 ? -13.539 -13.945 -2.773 1 50.03 14 PRO B CA 1
ATOM 1462 C C . PRO B 1 14 ? -13.195 -12.656 -3.523 1 50.03 14 PRO B C 1
ATOM 1464 O O . PRO B 1 14 ? -12.016 -12.289 -3.609 1 50.03 14 PRO B O 1
ATOM 1467 N N . ALA B 1 15 ? -14.258 -12.125 -4.199 1 50.81 15 ALA B N 1
ATOM 1468 C CA . ALA B 1 15 ? -14.07 -10.883 -4.945 1 50.81 15 ALA B CA 1
ATOM 1469 C C . ALA B 1 15 ? -13.5 -9.789 -4.055 1 50.81 15 ALA B C 1
ATOM 1471 O O . ALA B 1 15 ? -12.758 -8.922 -4.523 1 50.81 15 ALA B O 1
ATOM 1472 N N . ASP B 1 16 ? -13.891 -9.961 -2.76 1 54.69 16 ASP B N 1
ATOM 1473 C CA . ASP B 1 16 ? -13.516 -8.945 -1.78 1 54.69 16 ASP B CA 1
ATOM 1474 C C . ASP B 1 16 ? -12.18 -9.297 -1.113 1 54.69 16 ASP B C 1
ATOM 1476 O O . ASP B 1 16 ? -11.641 -8.492 -0.35 1 54.69 16 ASP B O 1
ATOM 1480 N N . ALA B 1 17 ? -11.844 -10.516 -1.588 1 59.53 17 ALA B N 1
ATOM 1481 C CA . ALA B 1 17 ? -10.664 -11 -0.868 1 59.53 17 ALA B CA 1
ATOM 1482 C C . ALA B 1 17 ? -9.398 -10.32 -1.368 1 59.53 17 ALA B C 1
ATOM 1484 O O . ALA B 1 17 ? -8.406 -10.227 -0.636 1 59.53 17 ALA B O 1
ATOM 1485 N N . GLY B 1 18 ? -9.625 -9.742 -2.523 1 64.06 18 GLY B N 1
ATOM 1486 C CA . GLY B 1 18 ? -8.438 -9.109 -3.074 1 64.06 18 GLY B CA 1
ATOM 1487 C C . GLY B 1 18 ? -7.25 -10.047 -3.168 1 64.06 18 GLY B C 1
ATOM 1488 O O . GLY B 1 18 ? -7.367 -11.148 -3.703 1 64.06 18 GLY B O 1
ATOM 1489 N N . PHE B 1 19 ? -6.199 -9.609 -2.672 1 73.75 19 PHE B N 1
ATOM 1490 C CA . PHE B 1 19 ? -4.949 -10.359 -2.721 1 73.75 19 PHE B CA 1
ATOM 1491 C C . PHE B 1 19 ? -5.02 -11.586 -1.822 1 73.75 19 PHE B C 1
ATOM 1493 O O . PHE B 1 19 ? -4.297 -12.562 -2.039 1 73.75 19 PHE B O 1
ATOM 1500 N N . GLU B 1 20 ? -5.922 -11.477 -0.86 1 73.94 20 GLU B N 1
ATOM 1501 C CA . GLU B 1 20 ? -5.992 -12.594 0.079 1 73.94 20 GLU B CA 1
ATOM 1502 C C . GLU B 1 20 ? -6.609 -13.828 -0.574 1 73.94 20 GLU B C 1
ATOM 1504 O O . GLU B 1 20 ? -6.473 -14.945 -0.064 1 73.94 20 GLU B O 1
ATOM 1509 N N . GLY B 1 21 ? -7.359 -13.578 -1.634 1 73.19 21 GLY B N 1
ATOM 1510 C CA . GLY B 1 21 ? -7.906 -14.711 -2.373 1 73.19 21 GLY B CA 1
ATOM 1511 C C . GLY B 1 21 ? -6.836 -15.625 -2.934 1 73.19 21 GLY B C 1
ATOM 1512 O O . GLY B 1 21 ? -7.117 -16.781 -3.268 1 73.19 21 GLY B O 1
ATOM 1513 N N . ARG B 1 22 ? -5.613 -15.18 -2.938 1 70.56 22 ARG B N 1
ATOM 1514 C CA . ARG B 1 22 ? -4.484 -15.922 -3.494 1 70.56 22 ARG B CA 1
ATOM 1515 C C . ARG B 1 22 ? -3.965 -16.953 -2.502 1 70.56 22 ARG B C 1
ATOM 1517 O O . ARG B 1 22 ? -3.121 -17.781 -2.85 1 70.56 22 ARG B O 1
ATOM 1524 N N . VAL B 1 23 ? -4.5 -16.828 -1.284 1 80.69 23 VAL B N 1
ATOM 1525 C CA . VAL B 1 23 ? -3.912 -17.641 -0.218 1 80.69 23 VAL B CA 1
ATOM 1526 C C . VAL B 1 23 ? -4.508 -19.047 -0.241 1 80.69 23 VAL B C 1
ATOM 1528 O O . VAL B 1 23 ? -5.727 -19.203 -0.323 1 80.69 23 VAL B O 1
ATOM 1531 N N . GLY B 1 24 ? -3.658 -19.969 -0.373 1 77.62 24 GLY B N 1
ATOM 1532 C CA . GLY B 1 24 ? -4.051 -21.359 -0.194 1 77.62 24 GLY B CA 1
ATOM 1533 C C . GLY B 1 24 ? -3.721 -21.906 1.184 1 77.62 24 GLY B C 1
ATOM 1534 O O . GLY B 1 24 ? -2.939 -21.297 1.922 1 77.62 24 GLY B O 1
ATOM 1535 N N . PRO B 1 25 ? -4.387 -22.969 1.595 1 78.56 25 PRO B N 1
ATOM 1536 C CA . PRO B 1 25 ? -4.195 -23.547 2.93 1 78.56 25 PRO B CA 1
ATOM 1537 C C . PRO B 1 25 ? -2.746 -23.953 3.193 1 78.56 25 PRO B C 1
ATOM 1539 O O . PRO B 1 25 ? -2.303 -23.953 4.344 1 78.56 25 PRO B O 1
ATOM 1542 N N . LYS B 1 26 ? -1.973 -24.234 2.188 1 85.44 26 LYS B N 1
ATOM 1543 C CA . LYS B 1 26 ? -0.614 -24.75 2.369 1 85.44 26 LYS B CA 1
ATOM 1544 C C . LYS B 1 26 ? 0.404 -23.609 2.322 1 85.44 26 LYS B C 1
ATOM 1546 O O . LYS B 1 26 ? 1.602 -23.828 2.512 1 85.44 26 LYS B O 1
ATOM 1551 N N . ASP B 1 27 ? -0.116 -22.469 2.127 1 89.31 27 ASP B N 1
ATOM 1552 C CA . ASP B 1 27 ? 0.8 -21.328 2.033 1 89.31 27 ASP B CA 1
ATOM 1553 C C . ASP B 1 27 ? 1.427 -21.016 3.389 1 89.31 27 ASP B C 1
ATOM 1555 O O . ASP B 1 27 ? 0.774 -21.156 4.426 1 89.31 27 ASP B O 1
ATOM 1559 N N . PRO B 1 28 ? 2.691 -20.641 3.43 1 92.69 28 PRO B N 1
ATOM 1560 C CA . PRO B 1 28 ? 3.35 -20.297 4.691 1 92.69 28 PRO B CA 1
ATOM 1561 C C . PRO B 1 28 ? 2.676 -19.125 5.398 1 92.69 28 PRO B C 1
ATOM 1563 O O . PRO B 1 28 ? 2.043 -18.281 4.75 1 92.69 28 PRO B O 1
ATOM 1566 N N . ALA B 1 29 ? 2.84 -19.109 6.746 1 94.31 29 ALA B N 1
ATOM 1567 C CA . ALA B 1 29 ? 2.223 -18.094 7.582 1 94.31 29 ALA B CA 1
ATOM 1568 C C . ALA B 1 29 ? 2.678 -16.688 7.16 1 94.31 29 ALA B C 1
ATOM 1570 O O . ALA B 1 29 ? 1.897 -15.734 7.203 1 94.31 29 ALA B O 1
ATOM 1571 N N . SER B 1 30 ? 3.932 -16.594 6.746 1 96.12 30 SER B N 1
ATOM 1572 C CA . SER B 1 30 ? 4.477 -15.297 6.336 1 96.12 30 SER B CA 1
ATOM 1573 C C . SER B 1 30 ? 3.779 -14.773 5.086 1 96.12 30 SER B C 1
ATOM 1575 O O . SER B 1 30 ? 3.49 -13.578 4.984 1 96.12 30 SER B O 1
ATOM 1577 N N . LEU B 1 31 ? 3.502 -15.625 4.164 1 95.62 31 LEU B N 1
ATOM 1578 C CA . LEU B 1 31 ? 2.803 -15.227 2.945 1 95.62 31 LEU B CA 1
ATOM 1579 C C . LEU B 1 31 ? 1.37 -14.812 3.254 1 95.62 31 LEU B C 1
ATOM 1581 O O . LEU B 1 31 ? 0.88 -13.812 2.717 1 95.62 31 LEU B O 1
ATOM 1585 N N . LYS B 1 32 ? 0.719 -15.578 4.09 1 94.31 32 LYS B N 1
ATOM 1586 C CA . LYS B 1 32 ? -0.635 -15.227 4.508 1 94.31 32 LYS B CA 1
ATOM 1587 C C . LYS B 1 32 ? -0.669 -13.852 5.156 1 94.31 32 LYS B C 1
ATOM 1589 O O . LYS B 1 32 ? -1.547 -13.039 4.855 1 94.31 32 LYS B O 1
ATOM 1594 N N . LEU B 1 33 ? 0.281 -13.578 6.004 1 95.94 33 LEU B N 1
ATOM 1595 C CA . LEU B 1 33 ? 0.343 -12.281 6.68 1 95.94 33 LEU B CA 1
ATOM 1596 C C . LEU B 1 33 ? 0.606 -11.164 5.68 1 95.94 33 LEU B C 1
ATOM 1598 O O . LEU B 1 33 ? -0.018 -10.102 5.75 1 95.94 33 LEU B O 1
ATOM 1602 N N . TRP B 1 34 ? 1.537 -11.406 4.758 1 96.12 34 TRP B N 1
ATOM 1603 C CA . TRP B 1 34 ? 1.857 -10.391 3.758 1 96.12 34 TRP B CA 1
ATOM 1604 C C . TRP B 1 34 ? 0.618 -10.008 2.959 1 96.12 34 TRP B C 1
ATOM 1606 O O . TRP B 1 34 ? 0.309 -8.82 2.816 1 96.12 34 TRP B O 1
ATOM 1616 N N . LEU B 1 35 ? -0.084 -10.945 2.459 1 93.44 35 LEU B N 1
ATOM 1617 C CA . LEU B 1 35 ? -1.243 -10.68 1.613 1 93.44 35 LEU B CA 1
ATOM 1618 C C . LEU B 1 35 ? -2.359 -10.016 2.412 1 93.44 35 LEU B C 1
ATOM 1620 O O . LEU B 1 35 ? -3.08 -9.156 1.891 1 93.44 35 LEU B O 1
ATOM 1624 N N . ARG B 1 36 ? -2.445 -10.383 3.713 1 93.44 36 ARG B N 1
ATOM 1625 C CA . ARG B 1 36 ? -3.398 -9.719 4.594 1 93.44 36 ARG B CA 1
ATOM 1626 C C . ARG B 1 36 ? -3.002 -8.266 4.836 1 93.44 36 ARG B C 1
ATOM 1628 O O . ARG B 1 36 ? -3.85 -7.371 4.797 1 93.44 36 ARG B O 1
ATOM 1635 N N . MET B 1 37 ? -1.756 -8.047 5.125 1 94.94 37 MET B N 1
ATOM 1636 C CA . MET B 1 37 ? -1.242 -6.695 5.312 1 94.94 37 MET B CA 1
ATOM 1637 C C . MET B 1 37 ? -1.488 -5.844 4.074 1 94.94 37 MET B C 1
ATOM 1639 O O . MET B 1 37 ? -1.951 -4.707 4.18 1 94.94 37 MET B O 1
ATOM 1643 N N . LEU B 1 38 ? -1.164 -6.398 2.941 1 93.44 38 LEU B N 1
ATOM 1644 C CA . LEU B 1 38 ? -1.365 -5.711 1.669 1 93.44 38 LEU B CA 1
ATOM 1645 C C . LEU B 1 38 ? -2.836 -5.359 1.467 1 93.44 38 LEU B C 1
ATOM 1647 O O . LEU B 1 38 ? -3.166 -4.219 1.135 1 93.44 38 LEU B O 1
ATOM 1651 N N . THR B 1 39 ? -3.717 -6.277 1.688 1 91 39 THR B N 1
ATOM 1652 C CA . THR B 1 39 ? -5.152 -6.082 1.499 1 91 39 THR B CA 1
ATOM 1653 C C . THR B 1 39 ? -5.68 -5.004 2.438 1 91 39 THR B C 1
ATOM 1655 O O . THR B 1 39 ? -6.379 -4.086 2.006 1 91 39 THR B O 1
ATOM 1658 N N . CYS B 1 40 ? -5.34 -5.109 3.717 1 93 40 CYS B N 1
ATOM 1659 C CA . CYS B 1 40 ? -5.785 -4.125 4.695 1 93 40 CYS B CA 1
ATOM 1660 C C . CYS B 1 40 ? -5.285 -2.73 4.332 1 93 40 CYS B C 1
ATOM 1662 O O . CYS B 1 40 ? -6.047 -1.763 4.375 1 93 40 CYS B O 1
ATOM 1664 N N . THR B 1 41 ? -4.023 -2.662 3.971 1 94.06 41 THR B N 1
ATOM 1665 C CA . THR B 1 41 ? -3.43 -1.372 3.641 1 94.06 41 THR B CA 1
ATOM 1666 C C . THR B 1 41 ? -4.121 -0.75 2.432 1 94.06 41 THR B C 1
ATOM 1668 O O . THR B 1 41 ? -4.453 0.437 2.443 1 94.06 41 THR B O 1
ATOM 1671 N N . LYS B 1 42 ? -4.363 -1.515 1.446 1 91.12 42 LYS B N 1
ATOM 1672 C CA . LYS B 1 42 ? -5.027 -1.016 0.246 1 91.12 42 LYS B CA 1
ATOM 1673 C C . LYS B 1 42 ? -6.453 -0.566 0.552 1 91.12 42 LYS B C 1
ATOM 1675 O O . LYS B 1 42 ? -6.902 0.474 0.065 1 91.12 42 LYS B O 1
ATOM 1680 N N . GLN B 1 43 ? -7.16 -1.352 1.281 1 91.06 43 GLN B N 1
ATOM 1681 C CA . GLN B 1 43 ? -8.539 -1.013 1.631 1 91.06 43 GLN B CA 1
ATOM 1682 C C . GLN B 1 43 ? -8.594 0.294 2.418 1 91.06 43 GLN B C 1
ATOM 1684 O O . GLN B 1 43 ? -9.461 1.14 2.162 1 91.06 43 GLN B O 1
ATOM 1689 N N . ILE B 1 44 ? -7.723 0.437 3.365 1 94.56 44 ILE B N 1
ATOM 1690 C CA . ILE B 1 44 ? -7.68 1.647 4.176 1 94.56 44 ILE B CA 1
ATOM 1691 C C . ILE B 1 44 ? -7.305 2.842 3.303 1 94.56 44 ILE B C 1
ATOM 1693 O O . ILE B 1 44 ? -7.938 3.896 3.377 1 94.56 44 ILE B O 1
ATOM 1697 N N . GLU B 1 45 ? -6.293 2.688 2.484 1 94.19 45 GLU B N 1
ATOM 1698 C CA . GLU B 1 45 ? -5.891 3.758 1.578 1 94.19 45 GLU B CA 1
ATOM 1699 C C . GLU B 1 45 ? -7.043 4.168 0.662 1 94.19 45 GLU B C 1
ATOM 1701 O O . GLU B 1 45 ? -7.273 5.359 0.44 1 94.19 45 GLU B O 1
ATOM 1706 N N . ASP B 1 46 ? -7.723 3.189 0.119 1 91.69 46 ASP B N 1
ATOM 1707 C CA . ASP B 1 46 ? -8.852 3.473 -0.759 1 91.69 46 ASP B CA 1
ATOM 1708 C C . ASP B 1 46 ? -9.938 4.258 -0.023 1 91.69 46 ASP B C 1
ATOM 1710 O O . ASP B 1 46 ? -10.531 5.18 -0.583 1 91.69 46 ASP B O 1
ATOM 1714 N N . GLU B 1 47 ? -10.18 3.818 1.174 1 94.44 47 GLU B N 1
ATOM 1715 C CA . GLU B 1 47 ? -11.172 4.523 1.974 1 94.44 47 GLU B CA 1
ATOM 1716 C C . GLU B 1 47 ? -10.734 5.953 2.271 1 94.44 47 GLU B C 1
ATOM 1718 O O . GLU B 1 47 ? -11.547 6.883 2.199 1 94.44 47 GLU B O 1
ATOM 1723 N N . ILE B 1 48 ? -9.516 6.164 2.568 1 96.44 48 ILE B N 1
ATOM 1724 C CA . ILE B 1 48 ? -8.977 7.496 2.814 1 96.44 48 ILE B CA 1
ATOM 1725 C C . ILE B 1 48 ? -9.117 8.352 1.556 1 96.44 48 ILE B C 1
ATOM 1727 O O . ILE B 1 48 ? -9.531 9.508 1.625 1 96.44 48 ILE B O 1
ATOM 1731 N N . ARG B 1 49 ? -8.781 7.781 0.415 1 96 49 ARG B N 1
ATOM 1732 C CA . ARG B 1 49 ? -8.922 8.484 -0.857 1 96 49 ARG B CA 1
ATOM 1733 C C . ARG B 1 49 ? -10.359 8.945 -1.067 1 96 49 ARG B C 1
ATOM 1735 O O . ARG B 1 49 ? -10.594 10.102 -1.443 1 96 49 ARG B O 1
ATOM 1742 N N . ARG B 1 50 ? -11.234 8.023 -0.812 1 96.06 50 ARG B N 1
ATOM 1743 C CA . ARG B 1 50 ? -12.648 8.328 -0.991 1 96.06 50 ARG B CA 1
ATOM 1744 C C . ARG B 1 50 ? -13.086 9.469 -0.082 1 96.06 50 ARG B C 1
ATOM 1746 O O . ARG B 1 50 ? -13.727 10.422 -0.534 1 96.06 50 ARG B O 1
ATOM 1753 N N . ARG B 1 51 ? -12.711 9.406 1.138 1 97.19 51 ARG B N 1
ATOM 1754 C CA . ARG B 1 51 ? -13.141 10.406 2.111 1 97.19 51 ARG B CA 1
ATOM 1755 C C . ARG B 1 51 ? -12.477 11.75 1.847 1 97.19 51 ARG B C 1
ATOM 1757 O O . ARG B 1 51 ? -13.094 12.805 2.039 1 97.19 51 ARG B O 1
ATOM 1764 N N . LEU B 1 52 ? -11.211 11.75 1.436 1 97.56 52 LEU B N 1
ATOM 1765 C CA . LEU B 1 52 ? -10.531 12.984 1.063 1 97.56 52 LEU B CA 1
ATOM 1766 C C . LEU B 1 52 ? -11.266 13.68 -0.078 1 97.56 52 LEU B C 1
ATOM 1768 O O . LEU B 1 52 ? -11.477 14.898 -0.036 1 97.56 52 LEU B O 1
ATOM 1772 N N . ARG B 1 53 ? -11.672 12.938 -1.003 1 97.06 53 ARG B N 1
ATOM 1773 C CA . ARG B 1 53 ? -12.406 13.492 -2.137 1 97.06 53 ARG B CA 1
ATOM 1774 C C . ARG B 1 53 ? -13.766 14.016 -1.703 1 97.06 53 ARG B C 1
ATOM 1776 O O . ARG B 1 53 ? -14.148 15.133 -2.066 1 97.06 53 ARG B O 1
ATOM 1783 N N . GLN B 1 54 ? -14.43 13.273 -0.936 1 97.69 54 GLN B N 1
ATOM 1784 C CA . GLN B 1 54 ? -15.797 13.594 -0.548 1 97.69 54 GLN B CA 1
ATOM 1785 C C . GLN B 1 54 ? -15.836 14.797 0.386 1 97.69 54 GLN B C 1
ATOM 1787 O O . GLN B 1 54 ? -16.734 15.641 0.281 1 97.69 54 GLN B O 1
ATOM 1792 N N . ASN B 1 55 ? -14.914 14.898 1.29 1 97.62 55 ASN B N 1
ATOM 1793 C CA . ASN B 1 55 ? -15 15.898 2.35 1 97.62 55 ASN B CA 1
ATOM 1794 C C . ASN B 1 55 ? -14.195 17.156 2.012 1 97.62 55 ASN B C 1
ATOM 1796 O O . ASN B 1 55 ? -14.508 18.25 2.482 1 97.62 55 ASN B O 1
ATOM 1800 N N . PHE B 1 56 ? -13.125 17 1.152 1 97.31 56 PHE B N 1
ATOM 1801 C CA . PHE B 1 56 ? -12.227 18.125 0.951 1 97.31 56 PHE B CA 1
ATOM 1802 C C . PHE B 1 56 ? -11.953 18.344 -0.533 1 97.31 56 PHE B C 1
ATOM 1804 O O . PHE B 1 56 ? -11.273 19.312 -0.911 1 97.31 56 PHE B O 1
ATOM 1811 N N . ASP B 1 57 ? -12.453 17.469 -1.355 1 96.75 57 ASP B N 1
ATOM 1812 C CA . ASP B 1 57 ? -12.242 17.531 -2.799 1 96.75 57 ASP B CA 1
ATOM 1813 C C . ASP B 1 57 ? -10.75 17.578 -3.131 1 96.75 57 ASP B C 1
ATOM 1815 O O . ASP B 1 57 ? -10.312 18.406 -3.932 1 96.75 57 ASP B O 1
ATOM 1819 N N . ILE B 1 58 ? -9.93 16.75 -2.52 1 96.12 58 ILE B N 1
ATOM 1820 C CA . ILE B 1 58 ? -8.492 16.672 -2.754 1 96.12 58 ILE B CA 1
ATOM 1821 C C . ILE B 1 58 ? -8.086 15.219 -2.988 1 96.12 58 ILE B C 1
ATOM 1823 O O . ILE B 1 58 ? -8.75 14.297 -2.504 1 96.12 58 ILE B O 1
ATOM 1827 N N . SER B 1 59 ? -6.977 15.023 -3.717 1 95.19 59 SER B N 1
ATOM 1828 C CA . SER B 1 59 ? -6.426 13.695 -3.936 1 95.19 59 SER B CA 1
ATOM 1829 C C . SER B 1 59 ? -5.508 13.281 -2.791 1 95.19 59 SER B C 1
ATOM 1831 O O . SER B 1 59 ? -5.012 14.133 -2.049 1 95.19 59 SER B O 1
ATOM 1833 N N . LEU B 1 60 ? -5.285 12.008 -2.717 1 95.06 60 LEU B N 1
ATOM 1834 C CA . LEU B 1 60 ? -4.344 11.5 -1.724 1 95.06 60 LEU B CA 1
ATOM 1835 C C . LEU B 1 60 ? -2.936 12.023 -1.993 1 95.06 60 LEU B C 1
ATOM 1837 O O . LEU B 1 60 ? -2.189 12.328 -1.058 1 95.06 60 LEU B O 1
ATOM 1841 N N . ALA B 1 61 ? -2.578 12.172 -3.281 1 92.88 61 ALA B N 1
ATOM 1842 C CA . ALA B 1 61 ? -1.263 12.688 -3.65 1 92.88 61 ALA B CA 1
ATOM 1843 C C . ALA B 1 61 ? -1.065 14.109 -3.143 1 92.88 61 ALA B C 1
ATOM 1845 O O . ALA B 1 61 ? 0.005 14.453 -2.633 1 92.88 61 ALA B O 1
ATOM 1846 N N . ARG B 1 62 ? -2.057 14.883 -3.297 1 94 62 ARG B N 1
ATOM 1847 C CA . ARG B 1 62 ? -2.02 16.25 -2.805 1 94 62 ARG B CA 1
ATOM 1848 C C . ARG B 1 62 ? -1.911 16.297 -1.285 1 94 62 ARG B C 1
ATOM 1850 O O . ARG B 1 62 ? -1.135 17.078 -0.731 1 94 62 ARG B O 1
ATOM 1857 N N . PHE B 1 63 ? -2.691 15.477 -0.666 1 95.94 63 PHE B N 1
ATOM 1858 C CA . PHE B 1 63 ? -2.643 15.375 0.788 1 95.94 63 PHE B CA 1
ATOM 1859 C C . PHE B 1 63 ? -1.243 15 1.258 1 95.94 63 PHE B C 1
ATOM 1861 O O . PHE B 1 63 ? -0.686 15.656 2.145 1 95.94 63 PHE B O 1
ATOM 1868 N N . ASP B 1 64 ? -0.693 13.961 0.69 1 94 64 ASP B N 1
ATOM 1869 C CA . ASP B 1 64 ? 0.636 13.492 1.071 1 94 64 ASP B CA 1
ATOM 1870 C C . ASP B 1 64 ? 1.689 14.57 0.825 1 94 64 ASP B C 1
ATOM 1872 O O . ASP B 1 64 ? 2.617 14.734 1.621 1 94 64 ASP B O 1
ATOM 1876 N N . TYR B 1 65 ? 1.542 15.273 -0.268 1 93.75 65 TYR B N 1
ATOM 1877 C CA . TYR B 1 65 ? 2.41 16.391 -0.602 1 93.75 65 TYR B CA 1
ATOM 1878 C C . TYR B 1 65 ? 2.41 17.438 0.512 1 93.75 65 TYR B C 1
ATOM 1880 O O . TYR B 1 65 ? 3.469 17.812 1.025 1 93.75 65 TYR B O 1
ATOM 1888 N N . MET B 1 66 ? 1.294 17.844 0.893 1 95.69 66 MET B N 1
ATOM 1889 C CA . MET B 1 66 ? 1.148 18.875 1.92 1 95.69 66 MET B CA 1
ATOM 1890 C C . MET B 1 66 ? 1.601 18.344 3.279 1 95.69 66 MET B C 1
ATOM 1892 O O . MET B 1 66 ? 2.152 19.094 4.086 1 95.69 66 MET B O 1
ATOM 1896 N N . ALA B 1 67 ? 1.326 17.094 3.533 1 94.94 67 ALA B N 1
ATOM 1897 C CA . ALA B 1 67 ? 1.755 16.469 4.785 1 94.94 67 ALA B CA 1
ATOM 1898 C C . ALA B 1 67 ? 3.27 16.562 4.949 1 94.94 67 ALA B C 1
ATOM 1900 O O . ALA B 1 67 ? 3.762 16.859 6.043 1 94.94 67 ALA B O 1
ATOM 1901 N N . GLN B 1 68 ? 3.975 16.281 3.889 1 92.62 68 GLN B N 1
ATOM 1902 C CA . GLN B 1 68 ? 5.43 16.344 3.945 1 92.62 68 GLN B CA 1
ATOM 1903 C C . GLN B 1 68 ? 5.914 17.766 4.223 1 92.62 68 GLN B C 1
ATOM 1905 O O . GLN B 1 68 ? 6.789 17.969 5.066 1 92.62 68 GLN B O 1
ATOM 1910 N N . LEU B 1 69 ? 5.359 18.688 3.572 1 94.38 69 LEU B N 1
ATOM 1911 C CA . LEU B 1 69 ? 5.773 20.078 3.777 1 94.38 69 LEU B CA 1
ATOM 1912 C C . LEU B 1 69 ? 5.41 20.547 5.18 1 94.38 69 LEU B C 1
ATOM 1914 O O . LEU B 1 69 ? 6.133 21.344 5.773 1 94.38 69 LEU B O 1
ATOM 1918 N N . TYR B 1 70 ? 4.281 20.078 5.637 1 94.62 70 TYR B N 1
ATOM 1919 C CA . TYR B 1 70 ? 3.846 20.453 6.98 1 94.62 70 TYR B CA 1
ATOM 1920 C C . TYR B 1 70 ? 4.875 20.031 8.023 1 94.62 70 TYR B C 1
ATOM 1922 O O . TYR B 1 70 ? 5.074 20.719 9.023 1 94.62 70 TYR B O 1
ATOM 1930 N N . ARG B 1 71 ? 5.531 19.016 7.812 1 90.88 71 ARG B N 1
ATOM 1931 C CA . ARG B 1 71 ? 6.543 18.484 8.719 1 90.88 71 ARG B CA 1
ATOM 1932 C C . ARG B 1 71 ? 7.801 19.344 8.703 1 90.88 71 ARG B C 1
ATOM 1934 O O . ARG B 1 71 ? 8.586 19.328 9.648 1 90.88 71 ARG B O 1
ATOM 1941 N N . TYR B 1 72 ? 7.98 20 7.633 1 92.25 72 TYR B N 1
ATOM 1942 C CA . TYR B 1 72 ? 9.18 20.812 7.461 1 92.25 72 TYR B CA 1
ATOM 1943 C C . TYR B 1 72 ? 8.82 22.281 7.207 1 92.25 72 TYR B C 1
ATOM 1945 O O . TYR B 1 72 ? 8.93 22.766 6.082 1 92.25 72 TYR B O 1
ATOM 1953 N N . PRO B 1 73 ? 8.539 22.953 8.312 1 91.94 73 PRO B N 1
ATOM 1954 C CA . PRO B 1 73 ? 8.094 24.344 8.156 1 91.94 73 PRO B CA 1
ATOM 1955 C C . PRO B 1 73 ? 9.148 25.234 7.512 1 91.94 73 PRO B C 1
ATOM 1957 O O . PRO B 1 73 ? 8.812 26.25 6.906 1 91.94 73 PRO B O 1
ATOM 1960 N N . GLN B 1 74 ? 10.469 24.844 7.648 1 91.69 74 GLN B N 1
ATOM 1961 C CA . GLN B 1 74 ? 11.539 25.625 7.043 1 91.69 74 GLN B CA 1
ATOM 1962 C C . GLN B 1 74 ? 11.586 25.406 5.535 1 91.69 74 GLN B C 1
ATOM 1964 O O . GLN B 1 74 ? 12.266 26.156 4.82 1 91.69 74 GLN B O 1
ATOM 1969 N N . GLY B 1 75 ? 10.867 24.422 5.117 1 93.44 75 GLY B N 1
ATOM 1970 C CA . GLY B 1 75 ? 10.797 24.141 3.691 1 93.44 75 GLY B CA 1
ATOM 1971 C C . GLY B 1 75 ? 11.594 22.922 3.27 1 93.44 75 GLY B C 1
ATOM 1972 O O . GLY B 1 75 ? 12.391 22.406 4.051 1 93.44 75 GLY B O 1
ATOM 1973 N N . LEU B 1 76 ? 11.273 22.391 2.055 1 92.62 76 LEU B N 1
ATOM 1974 C CA . LEU B 1 76 ? 11.977 21.281 1.431 1 92.62 76 LEU B CA 1
ATOM 1975 C C . LEU B 1 76 ? 12.359 21.609 -0.008 1 92.62 76 LEU B C 1
ATOM 1977 O O . LEU B 1 76 ? 11.578 22.234 -0.729 1 92.62 76 LEU B O 1
ATOM 1981 N N . LYS B 1 77 ? 13.523 21.172 -0.342 1 91.62 77 LYS B N 1
ATOM 1982 C CA . LYS B 1 77 ? 13.859 21.234 -1.763 1 91.62 77 LYS B CA 1
ATOM 1983 C C . LYS B 1 77 ? 13.008 20.25 -2.564 1 91.62 77 LYS B C 1
ATOM 1985 O O . LYS B 1 77 ? 12.586 19.219 -2.047 1 91.62 77 LYS B O 1
ATOM 1990 N N . MET B 1 78 ? 12.828 20.625 -3.807 1 87.75 78 MET B N 1
ATOM 1991 C CA . MET B 1 78 ? 12.008 19.797 -4.68 1 87.75 78 MET B CA 1
ATOM 1992 C C . MET B 1 78 ? 12.539 18.359 -4.719 1 87.75 78 MET B C 1
ATOM 1994 O O . MET B 1 78 ? 11.758 17.406 -4.688 1 87.75 78 MET B O 1
ATOM 1998 N N . GLY B 1 79 ? 13.82 18.219 -4.801 1 86.12 79 GLY B N 1
ATOM 1999 C CA . GLY B 1 79 ? 14.43 16.891 -4.828 1 86.12 79 GLY B CA 1
ATOM 2000 C C . GLY B 1 79 ? 14.18 16.094 -3.561 1 86.12 79 GLY B C 1
ATOM 2001 O O . GLY B 1 79 ? 13.93 14.891 -3.617 1 86.12 79 GLY B O 1
ATOM 2002 N N . GLU B 1 80 ? 14.18 16.719 -2.391 1 87.38 80 GLU B N 1
ATOM 2003 C CA . GLU B 1 80 ? 13.906 16.094 -1.101 1 87.38 80 GLU B CA 1
ATOM 2004 C C . GLU B 1 80 ? 12.445 15.672 -0.993 1 87.38 80 GLU B C 1
ATOM 2006 O O . GLU B 1 80 ? 12.148 14.547 -0.579 1 87.38 80 GLU B O 1
ATOM 2011 N N . LEU B 1 81 ? 11.602 16.562 -1.373 1 89.69 81 LEU B N 1
ATOM 2012 C CA . LEU B 1 81 ? 10.18 16.266 -1.33 1 89.69 81 LEU B CA 1
ATOM 2013 C C . LEU B 1 81 ? 9.844 15.062 -2.205 1 89.69 81 LEU B C 1
ATOM 2015 O O . LEU B 1 81 ? 9.078 14.18 -1.799 1 89.69 81 LEU B O 1
ATOM 2019 N N . SER B 1 82 ? 10.383 14.984 -3.371 1 86.12 82 SER B N 1
ATOM 2020 C CA . SER B 1 82 ? 10.172 13.875 -4.289 1 86.12 82 SER B CA 1
ATOM 2021 C C . SER B 1 82 ? 10.617 12.555 -3.668 1 86.12 82 SER B C 1
ATOM 2023 O O . SER B 1 82 ? 9.922 11.539 -3.777 1 86.12 82 SER B O 1
ATOM 2025 N N . ARG B 1 83 ? 11.727 12.586 -2.994 1 83.88 83 ARG B N 1
ATOM 2026 C CA . ARG B 1 83 ? 12.273 11.391 -2.354 1 83.88 83 ARG B CA 1
ATOM 2027 C C . ARG B 1 83 ? 11.367 10.914 -1.224 1 83.88 83 ARG B C 1
ATOM 2029 O O . ARG B 1 83 ? 11.141 9.711 -1.064 1 83.88 83 ARG B O 1
ATOM 2036 N N . TYR B 1 84 ? 10.82 11.852 -0.511 1 83.5 84 TYR B N 1
ATOM 2037 C CA . TYR B 1 84 ? 9.977 11.516 0.63 1 83.5 84 TYR B CA 1
ATOM 2038 C C . TYR B 1 84 ? 8.633 10.961 0.17 1 83.5 84 TYR B C 1
ATOM 2040 O O . TYR B 1 84 ? 8.031 10.141 0.855 1 83.5 84 TYR B O 1
ATOM 2048 N N . LEU B 1 85 ? 8.125 11.375 -0.966 1 83.12 85 LEU B N 1
ATOM 2049 C CA . LEU B 1 85 ? 6.828 10.938 -1.473 1 83.12 85 LEU B CA 1
ATOM 2050 C C . LEU B 1 85 ? 6.969 9.664 -2.301 1 83.12 85 LEU B C 1
ATOM 2052 O O . LEU B 1 85 ? 5.969 9.078 -2.713 1 83.12 85 LEU B O 1
ATOM 2056 N N . MET B 1 86 ? 8.141 9.156 -2.395 1 71.06 86 MET B N 1
ATOM 2057 C CA . MET B 1 86 ? 8.43 7.953 -3.164 1 71.06 86 MET B CA 1
ATOM 2058 C C . MET B 1 86 ? 7.734 7.992 -4.52 1 71.06 86 MET B C 1
ATOM 2060 O O . MET B 1 86 ? 7.164 6.988 -4.957 1 71.06 86 MET B O 1
ATOM 2064 N N . VAL B 1 87 ? 7.547 9.148 -5.141 1 61.38 87 VAL B N 1
ATOM 2065 C CA . VAL B 1 87 ? 6.883 9.344 -6.43 1 61.38 87 VAL B CA 1
ATOM 2066 C C . VAL B 1 87 ? 7.91 9.273 -7.555 1 61.38 87 VAL B C 1
ATOM 2068 O O . VAL B 1 87 ? 9.062 9.688 -7.383 1 61.38 87 VAL B O 1
ATOM 2071 N N . THR B 1 88 ? 7.617 8.289 -8.492 1 51.19 88 THR B N 1
ATOM 2072 C CA . THR B 1 88 ? 8.445 8.203 -9.695 1 51.19 88 THR B CA 1
ATOM 2073 C C . THR B 1 88 ? 8.156 9.375 -10.633 1 51.19 88 THR B C 1
ATOM 2075 O O . THR B 1 88 ? 7.004 9.602 -11.016 1 51.19 88 THR B O 1
ATOM 2078 N N . GLY B 1 89 ? 9.328 10.289 -11.203 1 54.28 89 GLY B N 1
ATOM 2079 C CA . GLY B 1 89 ? 9.555 11.016 -12.438 1 54.28 89 GLY B CA 1
ATOM 2080 C C . GLY B 1 89 ? 8.711 12.273 -12.562 1 54.28 89 GLY B C 1
ATOM 2081 O O . GLY B 1 89 ? 9.148 13.266 -13.141 1 54.28 89 GLY B O 1
ATOM 2082 N N . GLY B 1 90 ? 7.68 12.789 -12.367 1 58.88 90 GLY B N 1
ATOM 2083 C CA . GLY B 1 90 ? 7.039 13.938 -12.977 1 58.88 90 GLY B CA 1
ATOM 2084 C C . GLY B 1 90 ? 5.805 14.406 -12.227 1 58.88 90 GLY B C 1
ATOM 2085 O O . GLY B 1 90 ? 5.379 15.555 -12.375 1 58.88 90 GLY B O 1
ATOM 2086 N N . ASN B 1 91 ? 5.336 13.75 -11.148 1 79.25 91 ASN B N 1
ATOM 2087 C CA . ASN B 1 91 ? 4.039 14.164 -10.625 1 79.25 91 ASN B CA 1
ATOM 2088 C C . ASN B 1 91 ? 4.191 15.18 -9.492 1 79.25 91 ASN B C 1
ATOM 2090 O O . ASN B 1 91 ? 3.227 15.852 -9.125 1 79.25 91 ASN B O 1
ATOM 2094 N N . ILE B 1 92 ? 5.41 15.516 -9.117 1 87.88 92 ILE B N 1
ATOM 2095 C CA . ILE B 1 92 ? 5.621 16.469 -8.039 1 87.88 92 ILE B CA 1
ATOM 2096 C C . ILE B 1 92 ? 5.57 17.891 -8.586 1 87.88 92 ILE B C 1
ATOM 2098 O O . ILE B 1 92 ? 5.07 18.797 -7.922 1 87.88 92 ILE B O 1
ATOM 2102 N N . THR B 1 93 ? 6.117 18.016 -9.797 1 89.12 93 THR B N 1
ATOM 2103 C CA . THR B 1 93 ? 6.109 19.328 -10.438 1 89.12 93 THR B CA 1
ATOM 2104 C C . THR B 1 93 ? 4.68 19.797 -10.68 1 89.12 93 THR B C 1
ATOM 2106 O O . THR B 1 93 ? 4.324 20.922 -10.32 1 89.12 93 THR B O 1
ATOM 2109 N N . GLY B 1 94 ? 3.928 18.938 -11.258 1 92.25 94 GLY B N 1
ATOM 2110 C CA . GLY B 1 94 ? 2.535 19.281 -11.508 1 92.25 94 GLY B CA 1
ATOM 2111 C C . GLY B 1 94 ? 1.767 19.609 -10.242 1 92.25 94 GLY B C 1
ATOM 2112 O O . GLY B 1 94 ? 1.005 20.578 -10.211 1 92.25 94 GLY B O 1
ATOM 2113 N N . LEU B 1 95 ? 1.968 18.875 -9.227 1 93.62 95 LEU B N 1
ATOM 2114 C CA . LEU B 1 95 ? 1.319 19.125 -7.941 1 93.62 95 LEU B CA 1
ATOM 2115 C C . LEU B 1 95 ? 1.761 20.469 -7.363 1 93.62 95 LEU B C 1
ATOM 2117 O O . LEU B 1 95 ? 0.942 21.219 -6.828 1 93.62 95 LEU B O 1
ATOM 2121 N N . THR B 1 96 ? 3.016 20.688 -7.5 1 93.94 96 THR B N 1
ATOM 2122 C CA . THR B 1 96 ? 3.559 21.938 -6.996 1 93.94 96 THR B CA 1
ATOM 2123 C C . THR B 1 96 ? 2.928 23.125 -7.719 1 93.94 96 THR B C 1
ATOM 2125 O O . THR B 1 96 ? 2.5 24.094 -7.078 1 93.94 96 THR B O 1
ATOM 2128 N N . ASP B 1 97 ? 2.891 23.031 -9 1 94.19 97 ASP B N 1
ATOM 2129 C CA . ASP B 1 97 ? 2.311 24.109 -9.805 1 94.19 97 ASP B CA 1
ATOM 2130 C C . ASP B 1 97 ? 0.855 24.359 -9.414 1 94.19 97 ASP B C 1
ATOM 2132 O O . ASP B 1 97 ? 0.441 25.5 -9.25 1 94.19 97 ASP B O 1
ATOM 2136 N N . GLU B 1 98 ? 0.114 23.344 -9.258 1 95.62 98 GLU B N 1
ATOM 2137 C CA . GLU B 1 98 ? -1.301 23.453 -8.914 1 95.62 98 GLU B CA 1
ATOM 2138 C C . GLU B 1 98 ? -1.487 24.062 -7.527 1 95.62 98 GLU B C 1
ATOM 2140 O O . GLU B 1 98 ? -2.275 24.984 -7.352 1 95.62 98 GLU B O 1
ATOM 2145 N N . LEU B 1 99 ? -0.755 23.609 -6.562 1 97.06 99 LEU B N 1
ATOM 2146 C CA . LEU B 1 99 ? -0.879 24.062 -5.184 1 97.06 99 LEU B CA 1
ATOM 2147 C C . LEU B 1 99 ? -0.404 25.5 -5.047 1 97.06 99 LEU B C 1
ATOM 2149 O O . LEU B 1 99 ? -0.952 26.266 -4.25 1 97.06 99 LEU B O 1
ATOM 2153 N N . ALA B 1 100 ? 0.602 25.844 -5.785 1 96.56 100 ALA B N 1
ATOM 2154 C CA . ALA B 1 100 ? 1.069 27.219 -5.797 1 96.56 100 ALA B CA 1
ATOM 2155 C C . ALA B 1 100 ? 0.014 28.156 -6.383 1 96.56 100 ALA B C 1
ATOM 2157 O O . ALA B 1 100 ? -0.235 29.234 -5.848 1 96.56 100 ALA B O 1
ATOM 2158 N N . ARG B 1 101 ? -0.525 27.734 -7.449 1 96.75 101 ARG B N 1
ATOM 2159 C CA . ARG B 1 101 ? -1.579 28.516 -8.086 1 96.75 101 ARG B CA 1
ATOM 2160 C C . ARG B 1 101 ? -2.75 28.734 -7.137 1 96.75 101 ARG B C 1
ATOM 2162 O O . ARG B 1 101 ? -3.355 29.812 -7.125 1 96.75 101 ARG B O 1
ATOM 2169 N N . GLU B 1 102 ? -3.035 27.781 -6.301 1 97.12 102 GLU B N 1
ATOM 2170 C CA . GLU B 1 102 ? -4.148 27.844 -5.355 1 97.12 102 GLU B CA 1
ATOM 2171 C C . GLU B 1 102 ? -3.754 28.594 -4.086 1 97.12 102 GLU B C 1
ATOM 2173 O O . GLU B 1 102 ? -4.574 28.781 -3.186 1 97.12 102 GLU B O 1
ATOM 2178 N N . GLY B 1 103 ? -2.469 29 -4.02 1 97.44 103 GLY B N 1
ATOM 2179 C CA . GLY B 1 103 ? -1.992 29.766 -2.887 1 97.44 103 GLY B CA 1
ATOM 2180 C C . GLY B 1 103 ? -1.692 28.922 -1.666 1 97.44 103 GLY B C 1
ATOM 2181 O O . GLY B 1 103 ? -1.585 29.438 -0.554 1 97.44 103 GLY B O 1
ATOM 2182 N N . MET B 1 104 ? -1.53 27.609 -1.828 1 97.94 104 MET B N 1
ATOM 2183 C CA . MET B 1 104 ? -1.325 26.703 -0.707 1 97.94 104 MET B CA 1
ATOM 2184 C C . MET B 1 104 ? 0.162 26.484 -0.446 1 97.94 104 MET B C 1
ATOM 2186 O O . MET B 1 104 ? 0.558 26.141 0.672 1 97.94 104 MET B O 1
ATOM 2190 N N . VAL B 1 105 ? 0.987 26.625 -1.517 1 97.69 105 VAL B N 1
ATOM 2191 C CA . VAL B 1 105 ? 2.424 26.375 -1.441 1 97.69 105 VAL B CA 1
ATOM 2192 C C . VAL B 1 105 ? 3.184 27.562 -2.033 1 97.69 105 VAL B C 1
ATOM 2194 O O . VAL B 1 105 ? 2.736 28.172 -3.008 1 97.69 105 VAL B O 1
ATOM 2197 N N . SER B 1 106 ? 4.246 27.891 -1.41 1 96.69 106 SER B N 1
ATOM 2198 C CA . SER B 1 106 ? 5.148 28.906 -1.947 1 96.69 106 SER B CA 1
ATOM 2199 C C . SER B 1 106 ? 6.461 28.297 -2.42 1 96.69 106 SER B C 1
ATOM 2201 O O . SER B 1 106 ? 6.91 27.281 -1.868 1 96.69 106 SER B O 1
ATOM 2203 N N . ARG B 1 107 ? 6.965 28.844 -3.48 1 91.81 107 ARG B N 1
ATOM 2204 C CA . ARG B 1 107 ? 8.258 28.484 -4.043 1 91.81 107 ARG B CA 1
ATOM 2205 C C . ARG B 1 107 ? 9.266 29.609 -3.873 1 91.81 107 ARG B C 1
ATOM 2207 O O . ARG B 1 107 ? 8.992 30.766 -4.238 1 91.81 107 ARG B O 1
ATOM 2214 N N . GLN B 1 108 ? 10.32 29.297 -3.227 1 89.31 108 GLN B N 1
ATOM 2215 C CA . GLN B 1 108 ? 11.375 30.297 -3.102 1 89.31 108 GLN B CA 1
ATOM 2216 C C . GLN B 1 108 ? 12.719 29.734 -3.543 1 89.31 108 GLN B C 1
ATOM 2218 O O . GLN B 1 108 ? 12.969 28.531 -3.426 1 89.31 108 GLN B O 1
ATOM 2223 N N . SER B 1 109 ? 13.531 30.625 -4.152 1 84.5 109 SER B N 1
ATOM 2224 C CA . SER B 1 109 ? 14.875 30.188 -4.52 1 84.5 109 SER B CA 1
ATOM 2225 C C . SER B 1 109 ? 15.703 29.844 -3.281 1 84.5 109 SER B C 1
ATOM 2227 O O . SER B 1 109 ? 15.594 30.516 -2.254 1 84.5 109 SER B O 1
ATOM 2229 N N . SER B 1 110 ? 16.359 28.734 -3.383 1 77.38 110 SER B N 1
ATOM 2230 C CA . SER B 1 110 ? 17.219 28.344 -2.277 1 77.38 110 SER B CA 1
ATOM 2231 C C . SER B 1 110 ? 18.344 29.359 -2.053 1 77.38 110 SER B C 1
ATOM 2233 O O . SER B 1 110 ? 18.953 29.828 -3.01 1 77.38 110 SER B O 1
ATOM 2235 N N . PRO B 1 111 ? 18.562 29.703 -0.849 1 73.44 111 PRO B N 1
ATOM 2236 C CA . PRO B 1 111 ? 19.672 30.609 -0.569 1 73.44 111 PRO B CA 1
ATOM 2237 C C . PRO B 1 111 ? 21.031 30.016 -0.889 1 73.44 111 PRO B C 1
ATOM 2239 O O . PRO B 1 111 ? 21.984 30.734 -1.152 1 73.44 111 PRO B O 1
ATOM 2242 N N . THR B 1 112 ? 21.109 28.719 -0.856 1 76 112 THR B N 1
ATOM 2243 C CA . THR B 1 112 ? 22.391 28.031 -0.98 1 76 112 THR B CA 1
ATOM 2244 C C . THR B 1 112 ? 22.578 27.5 -2.398 1 76 112 THR B C 1
ATOM 2246 O O . THR B 1 112 ? 23.703 27.188 -2.799 1 76 112 THR B O 1
ATOM 2249 N N . ASP B 1 113 ? 21.578 27.281 -3.035 1 72.56 113 ASP B N 1
ATOM 2250 C CA . ASP B 1 113 ? 21.594 26.75 -4.395 1 72.56 113 ASP B CA 1
ATOM 2251 C C . ASP B 1 113 ? 20.578 27.453 -5.277 1 72.56 113 ASP B C 1
ATOM 2253 O O . ASP B 1 113 ? 19.391 27.109 -5.242 1 72.56 113 ASP B O 1
ATOM 2257 N N . ARG B 1 114 ? 21.062 28.406 -6.023 1 71.62 114 ARG B N 1
ATOM 2258 C CA . ARG B 1 114 ? 20.172 29.266 -6.812 1 71.62 114 ARG B CA 1
ATOM 2259 C C . ARG B 1 114 ? 19.344 28.438 -7.793 1 71.62 114 ARG B C 1
ATOM 2261 O O . ARG B 1 114 ? 18.281 28.875 -8.242 1 71.62 114 ARG B O 1
ATOM 2268 N N . ARG B 1 115 ? 19.797 27.203 -7.953 1 74.38 115 ARG B N 1
ATOM 2269 C CA . ARG B 1 115 ? 19.094 26.391 -8.938 1 74.38 115 ARG B CA 1
ATOM 2270 C C . ARG B 1 115 ? 18.047 25.516 -8.273 1 74.38 115 ARG B C 1
ATOM 2272 O O . ARG B 1 115 ? 17.234 24.875 -8.953 1 74.38 115 ARG B O 1
ATOM 2279 N N . ALA B 1 116 ? 18.078 25.656 -6.973 1 84.38 116 ALA B N 1
ATOM 2280 C CA . ALA B 1 116 ? 17.141 24.781 -6.277 1 84.38 116 ALA B CA 1
ATOM 2281 C C . ALA B 1 116 ? 15.984 25.578 -5.672 1 84.38 116 ALA B C 1
ATOM 2283 O O . ALA B 1 116 ? 16.188 26.672 -5.156 1 84.38 116 ALA B O 1
ATOM 2284 N N . TRP B 1 117 ? 14.797 25.109 -5.91 1 88.38 117 TRP B N 1
ATOM 2285 C CA . TRP B 1 117 ? 13.617 25.703 -5.285 1 88.38 117 TRP B CA 1
ATOM 2286 C C . TRP B 1 117 ? 13.359 25.078 -3.92 1 88.38 117 TRP B C 1
ATOM 2288 O O . TRP B 1 117 ? 13.508 23.859 -3.748 1 88.38 117 TRP B O 1
ATOM 2298 N N . VAL B 1 118 ? 13.047 26 -2.979 1 94.19 118 VAL B N 1
ATOM 2299 C CA . VAL B 1 118 ? 12.578 25.562 -1.669 1 94.19 118 VAL B CA 1
ATOM 2300 C C . VAL B 1 118 ? 11.07 25.75 -1.572 1 94.19 118 VAL B C 1
ATOM 2302 O O . VAL B 1 118 ? 10.555 26.844 -1.839 1 94.19 118 VAL B O 1
ATOM 2305 N N . LEU B 1 119 ? 10.391 24.703 -1.185 1 96 119 LEU B N 1
ATOM 2306 C CA . LEU B 1 119 ? 8.938 24.688 -1.109 1 96 119 LEU B CA 1
ATOM 2307 C C . LEU B 1 119 ? 8.469 24.766 0.339 1 96 119 LEU B C 1
ATOM 2309 O O . LEU B 1 119 ? 9.039 24.141 1.223 1 96 119 LEU B O 1
ATOM 2313 N N . ARG B 1 120 ? 7.426 25.625 0.574 1 97.19 120 ARG B N 1
ATOM 2314 C CA . ARG B 1 120 ? 6.809 25.75 1.891 1 97.19 120 ARG B CA 1
ATOM 2315 C C . ARG B 1 120 ? 5.293 25.859 1.775 1 97.19 120 ARG B C 1
ATOM 2317 O O . ARG B 1 120 ? 4.773 26.375 0.778 1 97.19 120 ARG B O 1
ATOM 2324 N N . LEU B 1 121 ? 4.648 25.344 2.85 1 97.75 121 LEU B N 1
ATOM 2325 C CA . LEU B 1 121 ? 3.236 25.703 2.938 1 97.75 121 LEU B CA 1
ATOM 2326 C C . LEU B 1 121 ? 3.059 27.188 3.236 1 97.75 121 LEU B C 1
ATOM 2328 O O . LEU B 1 121 ? 3.797 27.75 4.047 1 97.75 121 LEU B O 1
ATOM 2332 N N . THR B 1 122 ? 2.127 27.828 2.549 1 98 122 THR B N 1
ATOM 2333 C CA . THR B 1 122 ? 1.675 29.156 2.965 1 98 122 THR B CA 1
ATOM 2334 C C . THR B 1 122 ? 0.815 29.062 4.223 1 98 122 THR B C 1
ATOM 2336 O O . THR B 1 122 ? 0.425 27.969 4.637 1 98 122 THR B O 1
ATOM 2339 N N . PRO B 1 123 ? 0.563 30.219 4.883 1 97.81 123 PRO B N 1
ATOM 2340 C CA . PRO B 1 123 ? -0.377 30.188 6.008 1 97.81 123 PRO B CA 1
ATOM 2341 C C . PRO B 1 123 ? -1.723 29.578 5.629 1 97.81 123 PRO B C 1
ATOM 2343 O O . PRO B 1 123 ? -2.291 28.797 6.402 1 97.81 123 PRO B O 1
ATOM 2346 N N . LYS B 1 124 ? -2.148 29.875 4.473 1 98.06 124 LYS B N 1
ATOM 2347 C CA . LYS B 1 124 ? -3.383 29.281 3.963 1 98.06 124 LYS B CA 1
ATOM 2348 C C . LYS B 1 124 ? -3.246 27.766 3.812 1 98.06 124 LYS B C 1
ATOM 2350 O O . LYS B 1 124 ? -4.141 27.016 4.207 1 98.06 124 LYS B O 1
ATOM 2355 N N . GLY B 1 125 ? -2.119 27.359 3.227 1 98.06 125 GLY B N 1
ATOM 2356 C CA . GLY B 1 125 ? -1.851 25.938 3.064 1 98.06 125 GLY B CA 1
ATOM 2357 C C . GLY B 1 125 ? -1.773 25.188 4.383 1 98.06 125 GLY B C 1
ATOM 2358 O O . GLY B 1 125 ? -2.293 24.078 4.504 1 98.06 125 GLY B O 1
ATOM 2359 N N . LYS B 1 126 ? -1.153 25.781 5.316 1 97.75 126 LYS B N 1
ATOM 2360 C CA . LYS B 1 126 ? -1.002 25.188 6.637 1 97.75 126 LYS B CA 1
ATOM 2361 C C . LYS B 1 126 ? -2.357 24.984 7.309 1 97.75 126 LYS B C 1
ATOM 2363 O O . LYS B 1 126 ? -2.65 23.906 7.82 1 97.75 126 LYS B O 1
ATOM 2368 N N . SER B 1 127 ? -3.158 26.047 7.297 1 97.62 127 SER B N 1
ATOM 2369 C CA . SER B 1 127 ? -4.48 25.984 7.906 1 97.62 127 SER B CA 1
ATOM 2370 C C . SER B 1 127 ? -5.348 24.922 7.234 1 97.62 127 SER B C 1
ATOM 2372 O O . SER B 1 127 ? -6.023 24.156 7.91 1 97.62 127 SER B O 1
ATOM 2374 N N . SER B 1 128 ? -5.305 24.906 5.949 1 97.31 128 SER B N 1
ATOM 2375 C CA . SER B 1 128 ? -6.07 23.906 5.195 1 97.31 128 SER B CA 1
ATOM 2376 C C . SER B 1 128 ? -5.617 22.5 5.527 1 97.31 128 SER B C 1
ATOM 2378 O O . SER B 1 128 ? -6.445 21.609 5.758 1 97.31 128 SER B O 1
ATOM 2380 N N . PHE B 1 129 ? -4.348 22.328 5.586 1 97.5 129 PHE B N 1
ATOM 2381 C CA . PHE B 1 129 ? -3.82 21 5.859 1 97.5 129 PHE B CA 1
ATOM 2382 C C . PHE B 1 129 ? -4.188 20.547 7.27 1 97.5 129 PHE B C 1
ATOM 2384 O O . PHE B 1 129 ? -4.496 19.375 7.496 1 97.5 129 PHE B O 1
ATOM 2391 N N . GLU B 1 130 ? -4.121 21.422 8.203 1 96.69 130 GLU B N 1
ATOM 2392 C CA . GLU B 1 130 ? -4.434 21.078 9.586 1 96.69 130 GLU B CA 1
ATOM 2393 C C . GLU B 1 130 ? -5.852 20.531 9.711 1 96.69 130 GLU B C 1
ATOM 2395 O O . GLU B 1 130 ? -6.094 19.578 10.453 1 96.69 130 GLU B O 1
ATOM 2400 N N . ALA B 1 131 ? -6.797 21.109 9 1 97.44 131 ALA B N 1
ATOM 2401 C CA . ALA B 1 131 ? -8.172 20.609 8.992 1 97.44 131 ALA B CA 1
ATOM 2402 C C . ALA B 1 131 ? -8.25 19.219 8.391 1 97.44 131 ALA B C 1
ATOM 2404 O O . ALA B 1 131 ? -8.922 18.328 8.945 1 97.44 131 ALA B O 1
ATOM 2405 N N . MET B 1 132 ? -7.539 18.984 7.32 1 97.25 132 MET B N 1
ATOM 2406 C CA . MET B 1 132 ? -7.516 17.688 6.66 1 97.25 132 MET B CA 1
ATOM 2407 C C . MET B 1 132 ? -6.848 16.625 7.547 1 97.25 132 MET B C 1
ATOM 2409 O O . MET B 1 132 ? -7.316 15.492 7.625 1 97.25 132 MET B O 1
ATOM 2413 N N . ALA B 1 133 ? -5.762 17.062 8.141 1 96.44 133 ALA B N 1
ATOM 2414 C CA . ALA B 1 133 ? -4.988 16.156 8.984 1 96.44 133 ALA B CA 1
ATOM 2415 C C . ALA B 1 133 ? -5.816 15.68 10.18 1 96.44 133 ALA B C 1
ATOM 2417 O O . ALA B 1 133 ? -5.738 14.516 10.562 1 96.44 133 ALA B O 1
ATOM 2418 N N . GLN B 1 134 ? -6.57 16.594 10.727 1 96.62 134 GLN B N 1
ATOM 2419 C CA . GLN B 1 134 ? -7.43 16.234 11.844 1 96.62 134 GLN B CA 1
ATOM 2420 C C . GLN B 1 134 ? -8.492 15.227 11.414 1 96.62 134 GLN B C 1
ATOM 2422 O O . GLN B 1 134 ? -8.711 14.219 12.086 1 96.62 134 GLN B O 1
ATOM 2427 N N . ALA B 1 135 ? -9.156 15.477 10.336 1 97.75 135 ALA B N 1
ATOM 2428 C CA . ALA B 1 135 ? -10.156 14.547 9.812 1 97.75 135 ALA B CA 1
ATOM 2429 C C . ALA B 1 135 ? -9.531 13.188 9.5 1 97.75 135 ALA B C 1
ATOM 2431 O O . ALA B 1 135 ? -10.086 12.148 9.852 1 97.75 135 ALA B O 1
ATOM 2432 N N . HIS B 1 136 ? -8.398 13.258 8.836 1 97.25 136 HIS B N 1
ATOM 2433 C CA . HIS B 1 136 ? -7.652 12.055 8.492 1 97.25 136 HIS B CA 1
ATOM 2434 C C . HIS B 1 136 ? -7.359 11.211 9.727 1 97.25 136 HIS B C 1
ATOM 2436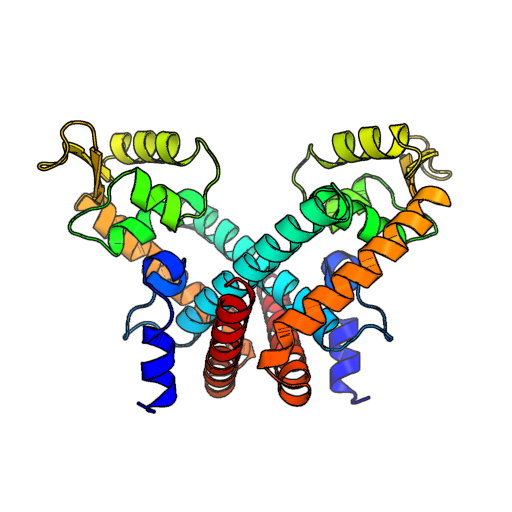 O O . HIS B 1 136 ? -7.59 10 9.727 1 97.25 136 HIS B O 1
ATOM 2442 N N . SER B 1 137 ? -6.883 11.836 10.75 1 96 137 SER B N 1
ATOM 2443 C CA . SER B 1 137 ? -6.59 11.156 12.008 1 96 137 SER B CA 1
ATOM 2444 C C . SER B 1 137 ? -7.848 10.547 12.609 1 96 137 SER B C 1
ATOM 2446 O O . SER B 1 137 ? -7.824 9.406 13.094 1 96 137 SER B O 1
ATOM 2448 N N . ASP B 1 138 ? -8.938 11.242 12.57 1 96.62 138 ASP B N 1
ATOM 2449 C CA . ASP B 1 138 ? -10.211 10.758 13.102 1 96.62 138 ASP B CA 1
ATOM 2450 C C . ASP B 1 138 ? -10.695 9.539 12.32 1 96.62 138 ASP B C 1
ATOM 2452 O O . ASP B 1 138 ? -11.188 8.57 12.914 1 96.62 138 ASP B O 1
ATOM 2456 N N . TRP B 1 139 ? -10.5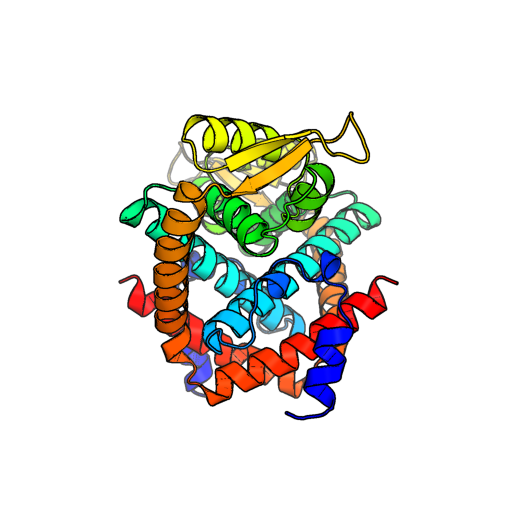86 9.586 10.992 1 96.81 139 TRP B N 1
ATOM 2457 C CA . TRP B 1 139 ? -11 8.461 10.156 1 96.81 139 TRP B CA 1
ATOM 2458 C C . TRP B 1 139 ? -10.195 7.207 10.492 1 96.81 139 TRP B C 1
ATOM 2460 O O . TRP B 1 139 ? -10.758 6.113 10.594 1 96.81 139 TRP B O 1
ATOM 2470 N N . ILE B 1 140 ? -8.859 7.406 10.656 1 96.12 140 ILE B N 1
ATOM 2471 C CA . ILE B 1 140 ? -7.984 6.277 10.969 1 96.12 140 ILE B CA 1
ATOM 2472 C C . ILE B 1 140 ? -8.375 5.68 12.32 1 96.12 140 ILE B C 1
ATOM 2474 O O . ILE B 1 140 ? -8.477 4.457 12.453 1 96.12 140 ILE B O 1
ATOM 2478 N N . ALA B 1 141 ? -8.602 6.535 13.281 1 94.75 141 ALA B N 1
ATOM 2479 C CA . ALA B 1 141 ? -9.023 6.066 14.602 1 94.75 141 ALA B CA 1
ATOM 2480 C C . ALA B 1 141 ? -10.297 5.23 14.5 1 94.75 141 ALA B C 1
ATOM 2482 O O . ALA B 1 141 ? -10.398 4.164 15.117 1 94.75 141 ALA B O 1
ATOM 2483 N N . GLU B 1 142 ? -11.242 5.648 13.695 1 94.75 142 GLU B N 1
ATOM 2484 C CA . GLU B 1 142 ? -12.508 4.941 13.492 1 94.75 142 GLU B CA 1
ATOM 2485 C C . GLU B 1 142 ? -12.273 3.572 12.859 1 94.75 142 GLU B C 1
ATOM 2487 O O . GLU B 1 142 ? -12.836 2.57 13.305 1 94.75 142 GLU B O 1
ATOM 2492 N N . MET B 1 143 ? -11.43 3.506 11.883 1 94.31 143 MET B N 1
ATOM 2493 C CA . MET B 1 143 ? -11.203 2.275 11.133 1 94.31 143 MET B CA 1
ATOM 2494 C C . MET B 1 143 ? -10.461 1.248 11.984 1 94.31 143 MET B C 1
ATOM 2496 O O . MET B 1 143 ? -10.648 0.043 11.812 1 94.31 143 MET B O 1
ATOM 2500 N N . PHE B 1 144 ? -9.68 1.71 12.922 1 95 144 PHE B N 1
ATOM 2501 C CA . PHE B 1 144 ? -8.852 0.8 13.711 1 95 144 PHE B CA 1
ATOM 2502 C C . PHE B 1 144 ? -9.531 0.458 15.031 1 95 144 PHE B C 1
ATOM 2504 O O . PHE B 1 144 ? -8.977 -0.272 15.852 1 95 144 PHE B O 1
ATOM 2511 N N . GLU B 1 145 ? -10.711 0.963 15.273 1 90.31 145 GLU B N 1
ATOM 2512 C CA . GLU B 1 145 ? -11.445 0.708 16.516 1 90.31 145 GLU B CA 1
ATOM 2513 C C . GLU B 1 145 ? -11.672 -0.787 16.719 1 90.31 145 GLU B C 1
ATOM 2515 O O . GLU B 1 145 ? -11.734 -1.258 17.859 1 90.31 145 GLU B O 1
ATOM 2520 N N . GLY B 1 146 ? -11.703 -1.563 15.695 1 85.81 146 GLY B N 1
ATOM 2521 C CA . GLY B 1 146 ? -11.961 -2.992 15.789 1 85.81 146 GLY B CA 1
ATOM 2522 C C . GLY B 1 146 ? -10.82 -3.762 16.438 1 85.81 146 GLY B C 1
ATOM 2523 O O . GLY B 1 146 ? -11 -4.91 16.844 1 85.81 146 GLY B O 1
ATOM 2524 N N . LEU B 1 147 ? -9.633 -3.244 16.641 1 90.81 147 LEU B N 1
ATOM 2525 C CA . LEU B 1 147 ? -8.477 -3.926 17.203 1 90.81 147 LEU B CA 1
ATOM 2526 C C . LEU B 1 147 ? -8.344 -3.609 18.688 1 90.81 147 LEU B C 1
ATOM 2528 O O . LEU B 1 147 ? -7.828 -4.422 19.469 1 90.81 147 LEU B O 1
ATOM 2532 N N . GLY B 1 148 ? -8.797 -2.52 19.219 1 88.75 148 GLY B N 1
ATOM 2533 C CA . GLY B 1 148 ? -8.5 -2.049 20.562 1 88.75 148 GLY B CA 1
ATOM 2534 C C . GLY B 1 148 ? -7.117 -1.449 20.703 1 88.75 148 GLY B C 1
ATOM 2535 O O . GLY B 1 148 ? -6.215 -1.775 19.922 1 88.75 148 GLY B O 1
ATOM 2536 N N . THR B 1 149 ? -6.859 -0.725 21.75 1 90.62 149 THR B N 1
ATOM 2537 C CA . THR B 1 149 ? -5.652 0.075 21.906 1 90.62 149 THR B CA 1
ATOM 2538 C C . THR B 1 149 ? -4.445 -0.817 22.203 1 90.62 149 THR B C 1
ATOM 2540 O O . THR B 1 149 ? -3.355 -0.583 21.672 1 90.62 149 THR B O 1
ATOM 2543 N N . GLU B 1 150 ? -4.574 -1.798 22.969 1 93.81 150 GLU B N 1
ATOM 2544 C CA . GLU B 1 150 ? -3.467 -2.68 23.312 1 93.81 150 GLU B CA 1
ATOM 2545 C C . GLU B 1 150 ? -2.924 -3.404 22.094 1 93.81 150 GLU B C 1
ATOM 2547 O O . GLU B 1 150 ? -1.709 -3.482 21.891 1 93.81 150 GLU B O 1
ATOM 2552 N N . GLU B 1 151 ? -3.846 -3.85 21.297 1 94.88 151 GLU B N 1
ATOM 2553 C CA . GLU B 1 151 ? -3.432 -4.57 20.094 1 94.88 151 GLU B CA 1
ATOM 2554 C C . GLU B 1 151 ? -2.793 -3.629 19.078 1 94.88 151 GLU B C 1
ATOM 2556 O O . GLU B 1 151 ? -1.838 -4 18.391 1 94.88 151 GLU B O 1
ATOM 2561 N N . VAL B 1 152 ? -3.311 -2.439 19.031 1 95.88 152 VAL B N 1
ATOM 2562 C CA . VAL B 1 152 ? -2.748 -1.429 18.141 1 95.88 152 VAL B CA 1
ATOM 2563 C C . VAL B 1 152 ? -1.286 -1.179 18.5 1 95.88 152 VAL B C 1
ATOM 2565 O O . VAL B 1 152 ? -0.415 -1.187 17.625 1 95.88 152 VAL B O 1
ATOM 2568 N N . VAL B 1 153 ? -1.038 -1.057 19.734 1 94.81 153 VAL B N 1
ATOM 2569 C CA . VAL B 1 153 ? 0.315 -0.779 20.203 1 94.81 153 VAL B CA 1
ATOM 2570 C C . VAL B 1 153 ? 1.201 -2.002 19.969 1 94.81 153 VAL B C 1
ATOM 2572 O O . VAL B 1 153 ? 2.35 -1.876 19.547 1 94.81 153 VAL B O 1
ATOM 2575 N N . HIS B 1 154 ? 0.667 -3.162 20.219 1 95.56 154 HIS B N 1
ATOM 2576 C CA . HIS B 1 154 ? 1.398 -4.414 20.031 1 95.56 154 HIS B CA 1
ATOM 2577 C C . HIS B 1 154 ? 1.824 -4.602 18.578 1 95.56 154 HIS B C 1
ATOM 2579 O O . HIS B 1 154 ? 2.992 -4.883 18.312 1 95.56 154 HIS B O 1
ATOM 2585 N N . ILE B 1 155 ? 0.914 -4.402 17.672 1 96.38 155 ILE B N 1
ATOM 2586 C CA . ILE B 1 155 ? 1.2 -4.582 16.25 1 96.38 155 ILE B CA 1
ATOM 2587 C C . ILE B 1 155 ? 2.191 -3.52 15.781 1 96.38 155 ILE B C 1
ATOM 2589 O O . ILE B 1 155 ? 3.119 -3.816 15.031 1 96.38 155 ILE B O 1
ATOM 2593 N N . HIS B 1 156 ? 1.976 -2.303 16.25 1 95.56 156 HIS B N 1
ATOM 2594 C CA . HIS B 1 156 ? 2.898 -1.225 15.914 1 95.56 156 HIS B CA 1
ATOM 2595 C C . HIS B 1 156 ? 4.328 -1.583 16.297 1 95.56 156 HIS B C 1
ATOM 2597 O O . HIS B 1 156 ? 5.254 -1.41 15.508 1 95.56 156 HIS B O 1
ATOM 2603 N N . GLN B 1 157 ? 4.504 -2.117 17.484 1 94 157 GLN B N 1
ATOM 2604 C CA . GLN B 1 157 ? 5.828 -2.471 17.984 1 94 157 GLN B CA 1
ATOM 2605 C C . GLN B 1 157 ? 6.457 -3.578 17.141 1 94 157 GLN B C 1
ATOM 2607 O O . GLN B 1 157 ? 7.633 -3.494 16.781 1 94 157 GLN B O 1
ATOM 2612 N N . HIS B 1 158 ? 5.742 -4.523 16.828 1 94.25 158 HIS B N 1
ATOM 2613 C CA . HIS B 1 158 ? 6.297 -5.676 16.125 1 94.25 158 HIS B CA 1
ATOM 2614 C C . HIS B 1 158 ? 6.566 -5.348 14.648 1 94.25 158 HIS B C 1
ATOM 2616 O O . HIS B 1 158 ? 7.512 -5.867 14.062 1 94.25 158 HIS B O 1
ATOM 2622 N N . LEU B 1 159 ? 5.73 -4.469 14.039 1 93.81 159 LEU B N 1
ATOM 2623 C CA . LEU B 1 159 ? 6.047 -4.008 12.695 1 93.81 159 LEU B CA 1
ATOM 2624 C C . LEU B 1 159 ? 7.312 -3.16 12.688 1 93.81 159 LEU B C 1
ATOM 2626 O O . LEU B 1 159 ? 7.992 -3.057 11.664 1 93.81 159 LEU B O 1
ATOM 2630 N N . GLY B 1 160 ? 7.562 -2.521 13.844 1 91.38 160 GLY B N 1
ATOM 2631 C CA . GLY B 1 160 ? 8.844 -1.845 13.992 1 91.38 160 GLY B CA 1
ATOM 2632 C C . GLY B 1 160 ? 10.031 -2.783 13.891 1 91.38 160 GLY B C 1
ATOM 2633 O O . GLY B 1 160 ? 11.039 -2.453 13.266 1 91.38 160 GLY B O 1
ATOM 2634 N N . LEU B 1 161 ? 9.914 -3.967 14.477 1 89.81 161 LEU B N 1
ATOM 2635 C CA . LEU B 1 161 ? 10.953 -4.988 14.383 1 89.81 161 LEU B CA 1
ATOM 2636 C C . LEU B 1 161 ? 11.117 -5.469 12.945 1 89.81 161 LEU B C 1
ATOM 2638 O O . LEU B 1 161 ? 12.234 -5.707 12.492 1 89.81 161 LEU B O 1
ATOM 2642 N N . LEU B 1 162 ? 10.023 -5.582 12.281 1 90.75 162 LEU B N 1
ATOM 2643 C CA . LEU B 1 162 ? 10.062 -5.973 10.875 1 90.75 162 LEU B CA 1
ATOM 2644 C C . LEU B 1 162 ? 10.844 -4.961 10.047 1 90.75 162 LEU B C 1
ATOM 2646 O O . LEU B 1 162 ? 11.664 -5.34 9.211 1 90.75 162 LEU B O 1
ATOM 2650 N N . ARG B 1 163 ? 10.641 -3.719 10.289 1 88 163 ARG B N 1
ATOM 2651 C CA . ARG B 1 163 ? 11.32 -2.65 9.555 1 88 163 ARG B CA 1
ATOM 2652 C C . ARG B 1 163 ? 12.828 -2.715 9.766 1 88 163 ARG B C 1
ATOM 2654 O O . ARG B 1 163 ? 13.594 -2.504 8.82 1 88 163 ARG B O 1
ATOM 2661 N N . VAL B 1 164 ? 13.188 -3 10.953 1 84.69 164 VAL B N 1
ATOM 2662 C CA . VAL B 1 164 ? 14.609 -3.127 11.266 1 84.69 164 VAL B CA 1
ATOM 2663 C C . VAL B 1 164 ? 15.219 -4.273 10.461 1 84.69 164 VAL B C 1
ATOM 2665 O O . VAL B 1 164 ? 16.312 -4.141 9.914 1 84.69 164 VAL B O 1
ATOM 2668 N N . HIS B 1 165 ? 14.508 -5.312 10.406 1 86.94 165 HIS B N 1
ATOM 2669 C CA . HIS B 1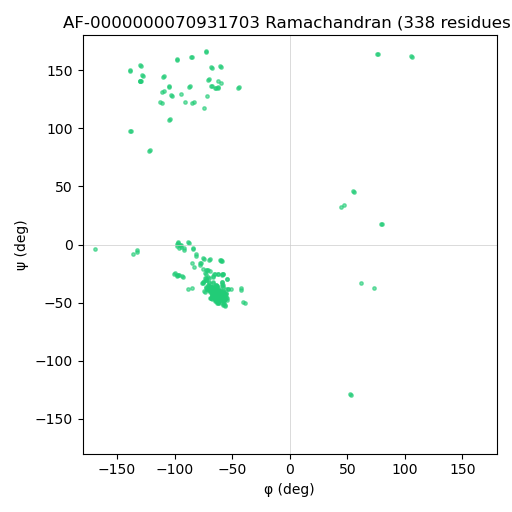 165 ? 14.977 -6.469 9.648 1 86.94 165 HIS B CA 1
ATOM 2670 C C . HIS B 1 165 ? 15.07 -6.152 8.156 1 86.94 165 HIS B C 1
ATOM 2672 O O . HIS B 1 165 ? 16.031 -6.551 7.496 1 86.94 165 HIS B O 1
ATOM 2678 N N . LEU B 1 166 ? 14.078 -5.441 7.613 1 86.75 166 LEU B N 1
ATOM 2679 C CA . LEU B 1 166 ? 14.047 -5.102 6.195 1 86.75 166 LEU B CA 1
ATOM 2680 C C . LEU B 1 166 ? 15.211 -4.195 5.824 1 86.75 166 LEU B C 1
ATOM 2682 O O . LEU B 1 166 ? 15.734 -4.27 4.707 1 86.75 166 LEU B O 1
ATOM 2686 N N . GLN B 1 167 ? 15.578 -3.363 6.676 1 80.75 167 GLN B N 1
ATOM 2687 C CA . GLN B 1 167 ? 16.688 -2.451 6.43 1 80.75 167 GLN B CA 1
ATOM 2688 C C . GLN B 1 167 ? 18.031 -3.186 6.477 1 80.75 167 GLN B C 1
ATOM 2690 O O . GLN B 1 167 ? 18.953 -2.85 5.734 1 80.75 167 GLN B O 1
ATOM 2695 N N . SER B 1 168 ? 18.078 -4.109 7.367 1 75.25 168 SER B N 1
ATOM 2696 C CA . SER B 1 168 ? 19.297 -4.883 7.496 1 75.25 168 SER B CA 1
ATOM 2697 C C . SER B 1 168 ? 19.5 -5.805 6.297 1 75.25 168 SER B C 1
ATOM 2699 O O . SER B 1 168 ? 20.641 -6.062 5.887 1 75.25 168 SER B O 1
ATOM 2701 N N . ALA B 1 169 ? 18.406 -6.266 5.777 1 63.84 169 ALA B N 1
ATOM 2702 C CA . ALA B 1 169 ? 18.484 -7.168 4.633 1 63.84 169 ALA B CA 1
ATOM 2703 C C . ALA B 1 169 ? 18.844 -6.41 3.359 1 63.84 169 ALA B C 1
ATOM 2705 O O . ALA B 1 169 ? 19.422 -6.984 2.428 1 63.84 169 ALA B O 1
ATOM 2706 N N . ALA B 1 170 ? 18.469 -5.16 3.172 1 58.91 170 ALA B N 1
ATOM 2707 C CA . ALA B 1 170 ? 18.766 -4.344 1.998 1 58.91 170 ALA B CA 1
ATOM 2708 C C . ALA B 1 170 ? 20.234 -3.926 1.985 1 58.91 170 ALA B C 1
ATOM 2710 O O . ALA B 1 170 ? 20.781 -3.574 0.935 1 58.91 170 ALA B O 1
ATOM 2711 N N . GLY B 1 171 ? 20.859 -3.795 3.08 1 49.22 171 GLY B N 1
ATOM 2712 C CA . GLY B 1 171 ? 22.281 -3.51 3.129 1 49.22 171 GLY B CA 1
ATOM 2713 C C . GLY B 1 171 ? 23.141 -4.754 3.006 1 49.22 171 GLY B C 1
ATOM 2714 O O . GLY B 1 171 ? 22.656 -5.871 3.223 1 49.22 171 GLY B O 1
#

Nearest PDB structures (foldseek):
  4zzl-assembly1_B  TM=8.764E-01  e=1.494E-07  Pseudomonas aeruginosa
  1lnw-assembly7_A  TM=8.295E-01  e=2.249E-07  Pseudomonas aeruginosa
  7kfq-assembly1_A  TM=7.891E-01  e=1.494E-07  Variovorax paradoxus
  3zmd-assembly2_D  TM=8.152E-01  e=2.192E-06  Streptomyces coelicolor
  4fht-assembly1_A  TM=7.151E-01  e=1.296E-06  Streptomyces coelicolor A3(2)

pLDDT: mean 85.18, std 16.79, range [30.44, 98.12]

Foldseek 3Di:
DDPVVVVVVPPQPLVRCVQLVVDDPPDDPVVNVVSVVVSVVVVLQVVLQVCCCVPPNDGPLLLLLLVVQLVPQVFDWLVRSCVVSVDPPPDSVVSQVVCVVVVQKDWDQDPVHNPIITIHGDPVNNVSSVVSVVVSVVSVCVVCVVQDDVRVVVVVVVVVVVVVVVVVVVD/DDPVVVVVVPPQPLVRCVQLVVDDPPDDPVVNVVSVVVSVVVVLQVVLQVCCCVPPNDGPLLLLLLVVQLVPQVFDWLVRSCVVSVDPDPVSVVSQVVCVVVVQKDWDQDPVHNPIITIHGDPVNNVSSVVSVVVSVVSVCVVCVVQDDVRVVVVVVVVVVVVVVVVVVVD